Protein AF-A0A2S7BFA4-F1 (afdb_monomer_lite)

Foldseek 3Di:
DPDQDPQVVQQLVVQPPDPPQDPLQSLQLVQLLVVDVVLVVLVSVCSVVVLARHEAEDDCPDPPAQQLWAADRVNSYTYHYPVQGDPDHNHGDLSSNLSSQVVSQLSVQQQAWAQDLVGDTHHRDRQLRCLLSCLCSVDNVSVVLSSQQSQDFPCVPPVDRRHGLARHEAADHHPDPDQWAQDRVVSYIHHHPLCSDDCDPVNVSRDHDSVVSNVVSVVRSVCSVCVVVLVVLVVQLVVVQVVLVPDPDPDRDSPVSVVSSVVD

Radius of gyration: 21.44 Å; chains: 1; bounding box: 56×39×69 Å

Secondary structure (DSSP, 8-state):
-----HHHHHHHHHHHTSTT--HHHHHHHHHHHHT-HHHHHHHHHHHHTTS--EEEEE-TT-SS--SS-EEETTTTEEEEEGGGS-SS-SSPPHHHHHHHHHHHHHHHHHT-EEE-TTS-EEEPPHHHHHHHHHHHHT-HHHHHHHHHHTTSB-TT-SSSTT-BS--EEEEPPTT---S-EEETTTTEEEE-HHHHSPPSSS-TT----HHHHHHHHHHHHHHHHHHHHHHHHHHHHHHHHHHHHTSSSS----HHHHHHHHT-

pLDDT: mean 92.11, std 8.33, range [44.06, 98.81]

Organism: NCBI:txid743699

Sequence (264 aa):
MARHSPQLEAALSQFSAQPGISPDQAAQLRDALKADADLLSQVDKQAQAGALRGFAVQASSSSPPNLAGTYDIQSGVITLPASSLQPTGMVASQDLKATLQVQQMSVAFAHSTYPDAAGNRQPVTQDMVNNLQATINGSPALADELKRAATTIDLTDTQKPQRANLEGFDFVGPGVAAGETYDGNRKLMNLPPVGLQSFSAASPSGRFNPQDMTFVLGHEIQHSFNHSSKQQATALFLAQVDKQSKIRGPVHDYTDELRAYIQV

Structure (mmCIF, N/CA/C/O backbone):
data_AF-A0A2S7BFA4-F1
#
_entry.id   AF-A0A2S7BFA4-F1
#
loop_
_atom_site.group_PDB
_atom_site.id
_atom_site.type_symbol
_atom_site.label_atom_id
_atom_site.label_alt_id
_atom_site.label_comp_id
_atom_site.label_asym_id
_atom_site.label_entity_id
_atom_site.label_seq_id
_atom_site.pdbx_PDB_ins_code
_atom_site.Cartn_x
_atom_site.Cartn_y
_atom_site.Cartn_z
_atom_site.occupancy
_atom_site.B_iso_or_equiv
_atom_site.auth_seq_id
_atom_site.auth_comp_id
_atom_site.auth_asym_id
_atom_site.auth_atom_id
_atom_site.pdbx_PDB_model_num
ATOM 1 N N . MET A 1 1 ? -28.356 -2.880 -3.029 1.00 44.06 1 MET A N 1
ATOM 2 C CA . MET A 1 1 ? -27.211 -2.516 -2.167 1.00 44.06 1 MET A CA 1
ATOM 3 C C . MET A 1 1 ? -26.271 -3.704 -2.162 1.00 44.06 1 MET A C 1
ATOM 5 O O . MET A 1 1 ? -26.733 -4.780 -1.797 1.00 44.06 1 MET A O 1
ATOM 9 N N . ALA A 1 2 ? -25.036 -3.558 -2.647 1.00 46.53 2 ALA A N 1
ATOM 10 C CA . ALA A 1 2 ? -24.050 -4.634 -2.558 1.00 46.53 2 ALA A CA 1
ATOM 11 C C . ALA A 1 2 ? -23.861 -4.963 -1.071 1.00 46.53 2 ALA A C 1
ATOM 13 O O . ALA A 1 2 ? -23.491 -4.089 -0.290 1.00 46.53 2 ALA A O 1
ATOM 14 N N . ARG A 1 3 ? -24.267 -6.168 -0.664 1.00 66.81 3 ARG A N 1
ATOM 15 C CA . ARG A 1 3 ? -24.130 -6.629 0.716 1.00 66.81 3 ARG A CA 1
ATOM 16 C C . ARG A 1 3 ? -22.712 -7.154 0.862 1.00 66.81 3 ARG A C 1
ATOM 18 O O . ARG A 1 3 ? -22.409 -8.211 0.318 1.00 66.81 3 ARG A O 1
ATOM 25 N N . HIS A 1 4 ? -21.870 -6.406 1.562 1.00 86.38 4 HIS A N 1
ATOM 26 C CA . HIS A 1 4 ? -20.657 -6.964 2.142 1.00 86.38 4 HIS A CA 1
ATOM 27 C C . HIS A 1 4 ? -21.015 -8.038 3.175 1.00 86.38 4 HIS A C 1
ATOM 29 O O . HIS A 1 4 ? -22.164 -8.158 3.618 1.00 86.38 4 HIS A O 1
ATOM 35 N N . SER A 1 5 ? -20.033 -8.862 3.509 1.00 95.31 5 SER A N 1
ATOM 36 C CA . SER A 1 5 ? -20.187 -9.993 4.409 1.00 95.31 5 SER A CA 1
ATOM 37 C C . SER A 1 5 ? -20.617 -9.571 5.822 1.00 95.31 5 SER A C 1
ATOM 39 O O . SER A 1 5 ? -20.345 -8.446 6.262 1.00 95.31 5 SER A O 1
ATOM 41 N N . PRO A 1 6 ? -21.247 -10.482 6.591 1.00 97.12 6 PRO A N 1
ATOM 42 C CA . PRO A 1 6 ? -21.513 -10.258 8.011 1.00 97.12 6 PRO A CA 1
ATOM 43 C C . PRO A 1 6 ? -20.249 -9.931 8.816 1.00 97.12 6 PRO A C 1
ATOM 45 O O . PRO A 1 6 ? -20.324 -9.175 9.779 1.00 97.12 6 PRO A O 1
ATOM 48 N N . GLN A 1 7 ? -19.093 -10.474 8.419 1.00 98.12 7 GLN A N 1
ATOM 49 C CA . GLN A 1 7 ? -17.801 -10.222 9.053 1.00 98.12 7 GLN A CA 1
ATOM 50 C C . GLN A 1 7 ? -17.384 -8.756 8.890 1.00 98.12 7 GLN A C 1
ATOM 52 O O . GLN A 1 7 ? -17.049 -8.105 9.880 1.00 98.12 7 GLN A O 1
ATOM 57 N N . LEU A 1 8 ? -17.474 -8.208 7.672 1.00 98.31 8 LEU A N 1
ATOM 58 C CA . LEU A 1 8 ? -17.170 -6.795 7.442 1.00 98.31 8 LEU A CA 1
ATOM 59 C C . LEU A 1 8 ? -18.208 -5.875 8.107 1.00 98.31 8 LEU A C 1
ATOM 61 O O . LEU A 1 8 ? -17.837 -4.853 8.680 1.00 98.31 8 LEU A O 1
ATOM 65 N N . GLU A 1 9 ? -19.498 -6.237 8.119 1.00 97.75 9 GLU A N 1
ATOM 66 C CA . GLU A 1 9 ? -20.503 -5.436 8.838 1.00 97.75 9 GLU A CA 1
ATOM 67 C C . GLU A 1 9 ? -20.257 -5.444 10.350 1.00 97.75 9 GLU A C 1
ATOM 69 O O . GLU A 1 9 ? -20.416 -4.407 10.992 1.00 97.75 9 GLU A O 1
ATOM 74 N N . ALA A 1 10 ? -19.823 -6.570 10.923 1.00 97.94 10 ALA A N 1
ATOM 75 C CA . ALA A 1 10 ? -19.461 -6.645 12.334 1.00 97.94 10 ALA A CA 1
ATOM 76 C C . ALA A 1 10 ? -18.281 -5.716 12.655 1.00 97.94 10 ALA A C 1
ATOM 78 O O . ALA A 1 10 ? -18.369 -4.945 13.610 1.00 97.94 10 ALA A O 1
ATOM 79 N N . ALA A 1 11 ? -17.231 -5.713 11.827 1.00 98.50 11 ALA A N 1
ATOM 80 C CA . ALA A 1 11 ? -16.086 -4.811 11.971 1.00 98.50 11 ALA A CA 1
ATOM 81 C C . ALA A 1 11 ? -16.496 -3.324 11.899 1.00 98.50 11 ALA A C 1
ATOM 83 O O . ALA A 1 11 ? -16.096 -2.516 12.740 1.00 98.50 11 ALA A O 1
ATOM 84 N N . LEU A 1 12 ? -17.346 -2.958 10.932 1.00 98.38 12 LEU A N 1
ATOM 85 C CA . LEU A 1 12 ? -17.868 -1.593 10.770 1.00 98.38 12 LEU A CA 1
ATOM 86 C C . LEU A 1 12 ? -18.811 -1.185 11.911 1.00 98.38 12 LEU A C 1
ATOM 88 O O . LEU A 1 12 ? -18.810 -0.033 12.355 1.00 98.38 12 LEU A O 1
ATOM 92 N N . SER A 1 13 ? -19.624 -2.118 12.400 1.00 97.69 13 SER A N 1
ATOM 93 C CA . SER A 1 13 ? -20.518 -1.898 13.539 1.00 97.69 13 SER A CA 1
ATOM 94 C C . SER A 1 13 ? -19.733 -1.691 14.830 1.00 97.69 13 SER A C 1
ATOM 96 O O . SER A 1 13 ? -20.037 -0.767 15.580 1.00 97.69 13 SER A O 1
ATOM 98 N N . GLN A 1 14 ? -18.680 -2.482 15.052 1.00 97.56 14 GLN A N 1
ATOM 99 C CA . GLN A 1 14 ? -17.770 -2.307 16.183 1.00 97.56 14 GLN A CA 1
ATOM 100 C C . GLN A 1 14 ? -17.078 -0.946 16.140 1.00 97.56 14 GLN A C 1
ATOM 102 O O . GLN A 1 14 ? -17.082 -0.249 17.149 1.00 97.56 14 GLN A O 1
ATOM 107 N N . PHE A 1 15 ? -16.566 -0.528 14.976 1.00 98.12 15 PHE A N 1
ATOM 108 C CA . PHE A 1 15 ? -15.996 0.811 14.791 1.00 98.12 15 PHE A CA 1
ATOM 109 C C . PHE A 1 15 ? -16.989 1.918 15.165 1.00 98.12 15 PHE A C 1
ATOM 111 O O . PHE A 1 15 ? -16.657 2.842 15.896 1.00 98.12 15 PHE A O 1
ATOM 118 N N . SER A 1 16 ? -18.243 1.785 14.723 1.00 97.50 16 SER A N 1
ATOM 119 C CA . SER A 1 16 ? -19.303 2.768 15.001 1.00 97.50 16 SER A CA 1
ATOM 120 C C . SER A 1 16 ? -19.671 2.860 16.487 1.00 97.50 16 SER A C 1
ATOM 122 O O . SER A 1 16 ? -20.225 3.866 16.917 1.00 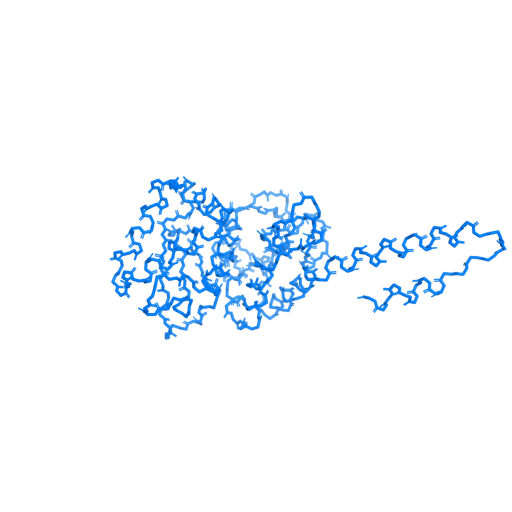97.50 16 SER A O 1
ATOM 124 N N . ALA A 1 17 ? -19.407 1.802 17.256 1.00 97.06 17 ALA A N 1
ATOM 125 C CA . ALA A 1 17 ? -19.689 1.727 18.686 1.00 97.06 17 ALA A CA 1
ATOM 126 C C . ALA A 1 17 ? -18.488 2.128 19.564 1.00 97.06 17 ALA A C 1
ATOM 128 O O . ALA A 1 17 ? -18.612 2.141 20.790 1.00 97.06 17 ALA A O 1
ATOM 129 N N . GLN A 1 18 ? -17.325 2.431 18.974 1.00 95.88 18 GLN A N 1
ATOM 130 C CA . GLN A 1 18 ? -16.137 2.816 19.734 1.00 95.88 18 GLN A CA 1
ATOM 131 C C . GLN A 1 18 ? -16.320 4.186 20.409 1.00 95.88 18 GLN A C 1
ATOM 133 O O . GLN A 1 18 ? -16.818 5.127 19.783 1.00 95.88 18 GLN A O 1
ATOM 138 N N . PRO A 1 19 ? -15.875 4.346 21.670 1.00 93.31 19 PRO A N 1
ATOM 139 C CA . PRO A 1 19 ? -15.865 5.646 22.327 1.00 93.31 19 PRO A CA 1
ATOM 140 C C . PRO A 1 19 ? -15.071 6.678 21.517 1.00 93.31 19 PRO A C 1
ATOM 142 O O . PRO A 1 19 ? -13.936 6.425 21.123 1.00 93.31 19 PRO A O 1
ATOM 145 N N . GLY A 1 20 ? -15.661 7.854 21.301 1.00 91.19 20 GLY A N 1
ATOM 146 C CA . GLY A 1 20 ? -15.024 8.951 20.568 1.00 91.19 20 GLY A CA 1
ATOM 147 C C . GLY A 1 20 ? -15.219 8.924 19.050 1.00 91.19 20 GLY A C 1
ATOM 148 O O . GLY A 1 20 ? -14.837 9.895 18.403 1.00 91.19 20 GLY A O 1
ATOM 149 N N . ILE A 1 21 ? -15.849 7.885 18.488 1.00 96.19 21 ILE A N 1
ATOM 150 C CA . ILE A 1 21 ? -16.226 7.846 17.069 1.00 96.19 21 ILE A CA 1
ATOM 151 C C . ILE A 1 21 ? -17.624 8.437 16.885 1.00 96.19 21 ILE A C 1
ATOM 153 O O . ILE A 1 21 ? -18.590 7.995 17.509 1.00 96.19 21 ILE A O 1
ATOM 157 N N . SER A 1 22 ? -17.743 9.452 16.027 1.00 96.12 22 SER A N 1
ATOM 158 C CA . SER A 1 22 ? -19.038 10.051 15.696 1.00 96.12 22 SER A CA 1
ATOM 159 C C . SER A 1 22 ? -19.795 9.226 14.639 1.00 96.12 22 SER A C 1
ATOM 161 O O . SER A 1 22 ? -19.173 8.526 13.830 1.00 96.12 22 SER A O 1
ATOM 163 N N . PRO A 1 23 ? -21.138 9.329 14.571 1.00 97.00 23 PRO A N 1
ATOM 164 C CA . PRO A 1 23 ? -21.916 8.721 13.488 1.00 97.00 23 PRO A CA 1
ATOM 165 C C . PRO A 1 23 ? -21.450 9.160 12.093 1.00 97.00 23 PRO A C 1
ATOM 167 O O . PRO A 1 23 ? -21.428 8.350 11.168 1.00 97.00 23 PRO A O 1
ATOM 170 N N . ASP A 1 24 ? -21.021 10.417 11.961 1.00 97.56 24 ASP A N 1
ATOM 171 C CA . ASP A 1 24 ? -20.481 10.982 10.722 1.00 97.56 24 ASP A CA 1
ATOM 172 C C . ASP A 1 24 ? -19.170 10.293 10.317 1.00 97.56 24 ASP A C 1
ATOM 174 O O . ASP A 1 24 ? -19.027 9.869 9.173 1.00 97.56 24 ASP A O 1
ATOM 178 N N . GLN A 1 25 ? -18.241 10.075 11.254 1.00 97.62 25 GLN A N 1
ATOM 179 C CA . GLN A 1 25 ? -16.990 9.350 10.990 1.00 97.62 25 GLN A CA 1
ATOM 180 C C . GLN A 1 25 ? -17.243 7.884 10.608 1.00 97.62 25 GLN A C 1
ATOM 182 O O . GLN A 1 25 ? -16.626 7.353 9.682 1.00 97.62 25 GLN A O 1
ATOM 187 N N . ALA A 1 26 ? -18.193 7.228 11.277 1.00 98.00 26 ALA A N 1
ATOM 188 C CA . ALA A 1 26 ? -18.624 5.879 10.921 1.00 98.00 26 ALA A CA 1
ATOM 189 C C . ALA A 1 26 ? -19.278 5.812 9.529 1.00 98.00 26 ALA A C 1
ATOM 191 O O . ALA A 1 26 ? -19.142 4.803 8.825 1.00 98.00 26 ALA A O 1
ATOM 192 N N . ALA A 1 27 ? -19.981 6.870 9.119 1.00 98.12 27 ALA A N 1
ATOM 193 C CA . ALA A 1 27 ? -20.534 7.000 7.778 1.00 98.12 27 ALA A CA 1
ATOM 194 C C . ALA A 1 27 ? -19.434 7.237 6.733 1.00 98.12 27 ALA A C 1
ATOM 196 O O . ALA A 1 27 ? -19.467 6.575 5.699 1.00 98.12 27 ALA A O 1
ATOM 197 N N . GLN A 1 28 ? -18.426 8.066 7.027 1.00 98.56 28 GLN A N 1
ATOM 198 C CA . GLN A 1 28 ? -17.278 8.300 6.141 1.00 98.56 28 GLN A CA 1
ATOM 199 C C . GLN A 1 28 ? -16.510 7.014 5.834 1.00 98.56 28 GLN A C 1
ATOM 201 O O . GLN A 1 28 ? -16.188 6.767 4.677 1.00 98.56 28 GLN A O 1
ATOM 206 N N . LEU A 1 29 ? -16.254 6.153 6.826 1.00 98.50 29 LEU A N 1
ATOM 207 C CA . LEU A 1 29 ? -15.598 4.862 6.580 1.00 98.50 29 LEU A CA 1
ATOM 208 C C . LEU A 1 29 ? -16.424 3.980 5.628 1.00 98.50 29 LEU A C 1
ATOM 210 O O . LEU A 1 29 ? -15.892 3.395 4.684 1.00 98.50 29 LEU A O 1
ATOM 214 N N . ARG A 1 30 ? -17.744 3.915 5.841 1.00 97.94 30 ARG A N 1
ATOM 215 C CA . ARG A 1 30 ? -18.651 3.164 4.961 1.00 97.94 30 ARG A CA 1
ATOM 216 C C . ARG A 1 30 ? -18.725 3.764 3.558 1.00 97.94 30 ARG A C 1
ATOM 218 O O . ARG A 1 30 ? -18.807 3.009 2.593 1.00 97.94 30 ARG A O 1
ATOM 225 N N . ASP A 1 31 ? -18.734 5.087 3.446 1.00 97.94 31 ASP A N 1
ATOM 226 C CA . ASP A 1 31 ? -18.734 5.808 2.172 1.00 97.94 31 ASP A CA 1
ATOM 227 C C . ASP A 1 31 ? -17.432 5.564 1.400 1.00 97.94 31 ASP A C 1
ATOM 229 O O . ASP A 1 31 ? -17.472 5.231 0.219 1.00 97.94 31 ASP A O 1
ATOM 233 N N . ALA A 1 32 ? -16.285 5.612 2.085 1.00 97.88 32 ALA A N 1
ATOM 234 C CA . ALA A 1 32 ? -14.973 5.380 1.492 1.00 97.88 32 ALA A CA 1
ATOM 235 C C . ALA A 1 32 ? -14.862 3.981 0.880 1.00 97.88 32 ALA A C 1
ATOM 237 O O . ALA A 1 32 ? -14.438 3.850 -0.264 1.00 97.88 32 ALA A O 1
ATOM 238 N N . LEU A 1 33 ? -15.306 2.953 1.611 1.00 97.44 33 LEU A N 1
ATOM 239 C CA . LEU A 1 33 ? -15.330 1.580 1.108 1.00 97.44 33 LEU A CA 1
ATOM 240 C C . LEU A 1 33 ? -16.289 1.433 -0.079 1.00 97.44 33 LEU A C 1
ATOM 242 O O . LEU A 1 33 ? -15.953 0.787 -1.058 1.00 97.44 33 LEU A O 1
ATOM 246 N N . LYS A 1 34 ? -17.475 2.050 -0.038 1.00 95.75 34 LYS A N 1
ATOM 247 C CA . LYS A 1 34 ? -18.452 1.963 -1.141 1.00 95.75 34 LYS A CA 1
ATOM 248 C C . LYS A 1 34 ? -18.033 2.721 -2.398 1.00 95.75 34 LYS A C 1
ATOM 250 O O . LYS A 1 34 ? -18.567 2.428 -3.466 1.00 95.75 34 LYS A O 1
ATOM 255 N N . ALA A 1 35 ? -17.144 3.703 -2.271 1.00 94.12 35 ALA A N 1
ATOM 256 C CA . ALA A 1 35 ? -16.688 4.521 -3.387 1.00 94.12 35 ALA A CA 1
ATOM 257 C C . ALA A 1 35 ? -15.824 3.740 -4.393 1.00 94.12 35 ALA A C 1
ATOM 259 O O . ALA A 1 35 ? -15.728 4.162 -5.542 1.00 94.12 35 ALA A O 1
ATOM 260 N N . ASP A 1 36 ? -15.231 2.618 -3.976 1.00 91.88 36 ASP A N 1
ATOM 261 C CA . ASP A 1 36 ? -14.393 1.752 -4.804 1.00 91.88 36 ASP A CA 1
ATOM 262 C C . ASP A 1 36 ? -14.832 0.289 -4.618 1.00 91.88 36 ASP A C 1
ATOM 264 O O . ASP A 1 36 ? -14.692 -0.307 -3.549 1.00 91.88 36 ASP A O 1
ATOM 268 N N . ALA A 1 37 ? -15.418 -0.288 -5.670 1.00 92.00 37 ALA A N 1
ATOM 269 C CA . ALA A 1 37 ? -15.970 -1.638 -5.626 1.00 92.00 37 ALA A CA 1
ATOM 270 C C . ALA A 1 37 ? -14.890 -2.722 -5.474 1.00 92.00 37 ALA A C 1
ATOM 272 O O . ALA A 1 37 ? -15.154 -3.754 -4.847 1.00 92.00 37 ALA A O 1
ATOM 273 N N . ASP A 1 38 ? -13.691 -2.492 -6.015 1.00 92.00 38 ASP A N 1
ATOM 274 C CA . ASP A 1 38 ? -12.580 -3.431 -5.904 1.00 92.00 38 ASP A CA 1
ATOM 275 C C . ASP A 1 38 ? -11.996 -3.381 -4.498 1.00 92.00 38 ASP A C 1
ATOM 277 O O . ASP A 1 38 ? -11.842 -4.433 -3.874 1.00 92.00 38 ASP A O 1
ATOM 281 N N . LEU A 1 39 ? -11.790 -2.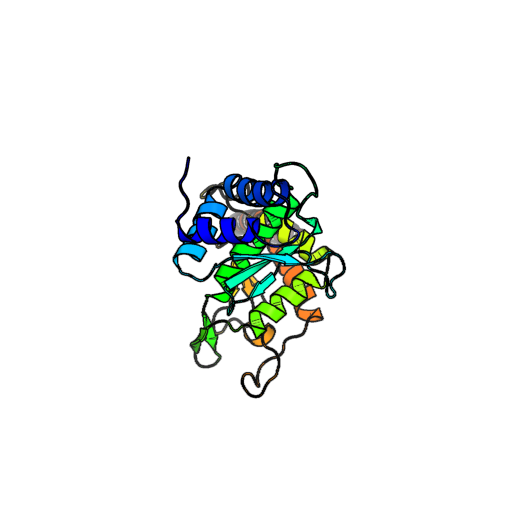179 -3.951 1.00 94.94 39 LEU A N 1
ATOM 282 C CA . LEU A 1 39 ? -11.413 -2.004 -2.549 1.00 94.94 39 LEU A CA 1
ATOM 283 C C . LEU A 1 39 ? -12.420 -2.693 -1.619 1.00 94.94 39 LEU A C 1
ATOM 285 O O . LEU A 1 39 ? -12.025 -3.503 -0.784 1.00 94.94 39 LEU A O 1
ATOM 289 N N . LEU A 1 40 ? -13.726 -2.442 -1.786 1.00 96.75 40 LEU A N 1
ATOM 290 C CA . LEU A 1 40 ? -14.762 -3.093 -0.975 1.00 96.75 40 LEU A CA 1
ATOM 291 C C . LEU A 1 40 ? -14.677 -4.618 -1.061 1.00 96.75 40 LEU A C 1
ATOM 293 O O . LEU A 1 40 ? -14.735 -5.295 -0.039 1.00 96.75 40 LEU A O 1
ATOM 297 N N . SER A 1 41 ? -14.546 -5.159 -2.273 1.00 96.19 41 SER A N 1
ATOM 298 C CA . SER A 1 41 ? -14.453 -6.601 -2.516 1.00 96.19 41 SER A CA 1
ATOM 299 C C . SER A 1 41 ? -13.235 -7.218 -1.833 1.00 96.19 41 SER A C 1
ATOM 301 O O . SER A 1 41 ? -13.318 -8.303 -1.252 1.00 96.19 41 SER A O 1
ATOM 303 N N . GLN A 1 42 ? -12.093 -6.540 -1.883 1.00 96.56 42 GLN A N 1
ATOM 304 C CA . GLN A 1 42 ? -10.864 -7.049 -1.302 1.00 96.56 42 GLN A CA 1
ATOM 305 C C . GLN A 1 42 ? -10.860 -6.945 0.237 1.00 96.56 42 GLN A C 1
ATOM 307 O O . GLN A 1 42 ? -10.521 -7.929 0.900 1.00 96.56 42 GLN A O 1
ATOM 312 N N . VAL A 1 43 ? -11.334 -5.830 0.804 1.00 98.12 43 VAL A N 1
ATOM 313 C CA . VAL A 1 43 ? -11.508 -5.651 2.256 1.00 98.12 43 VAL A CA 1
ATOM 314 C C . VAL A 1 43 ? -12.512 -6.673 2.795 1.00 98.12 43 VAL A C 1
ATOM 316 O O . VAL A 1 43 ? -12.297 -7.279 3.846 1.00 98.12 43 VAL A O 1
ATOM 319 N N . ASP A 1 44 ? -13.591 -6.938 2.054 1.00 98.31 44 ASP A N 1
ATOM 320 C CA . ASP A 1 44 ? -14.582 -7.941 2.436 1.00 98.31 44 ASP A CA 1
ATOM 321 C C . ASP A 1 44 ? -13.996 -9.358 2.443 1.00 98.31 44 ASP A C 1
ATOM 323 O O . ASP A 1 44 ? -14.228 -10.114 3.385 1.00 98.31 44 ASP A O 1
ATOM 327 N N . LYS A 1 45 ? -13.159 -9.714 1.459 1.00 98.12 45 LYS A N 1
ATOM 328 C CA . LYS A 1 45 ? -12.426 -10.995 1.461 1.00 98.12 45 LYS A CA 1
ATOM 329 C C . LYS A 1 45 ? -11.492 -11.117 2.663 1.00 98.12 45 LYS A C 1
ATOM 331 O O . LYS A 1 45 ? -11.430 -12.184 3.271 1.00 98.12 45 LYS A O 1
ATOM 336 N N . GLN A 1 46 ? -10.790 -10.045 3.025 1.00 98.44 46 GLN A N 1
ATOM 337 C CA . GLN A 1 46 ? -9.926 -10.026 4.210 1.00 98.44 46 GLN A CA 1
ATOM 338 C C . GLN A 1 46 ? -10.733 -10.223 5.497 1.00 98.44 46 GLN A C 1
ATOM 340 O O . GLN A 1 46 ? -10.293 -10.947 6.393 1.00 98.44 46 GLN A O 1
ATOM 345 N N . ALA A 1 47 ? -11.931 -9.637 5.576 1.00 98.50 47 ALA A N 1
ATOM 346 C CA . ALA A 1 47 ? -12.830 -9.827 6.707 1.00 98.50 47 ALA A CA 1
ATOM 347 C C . ALA A 1 47 ? -13.378 -11.259 6.784 1.00 98.50 47 ALA A C 1
ATOM 349 O O . ALA A 1 47 ? -13.353 -11.883 7.844 1.00 98.50 47 ALA A O 1
ATOM 350 N N . GLN A 1 48 ? -13.808 -11.823 5.653 1.00 98.06 48 GLN A N 1
ATOM 351 C CA . GLN A 1 48 ? -14.269 -13.212 5.568 1.00 98.06 48 GLN A CA 1
ATOM 352 C C . GLN A 1 48 ? -13.170 -14.216 5.946 1.00 98.06 48 GLN A C 1
ATOM 354 O O . GLN A 1 48 ? -13.455 -15.210 6.612 1.00 98.06 48 GLN A O 1
ATOM 359 N N . ALA A 1 49 ? -11.917 -13.942 5.570 1.00 97.88 49 ALA A N 1
ATOM 360 C CA . ALA A 1 49 ? -10.757 -14.747 5.950 1.00 97.88 49 ALA A CA 1
ATOM 361 C C . ALA A 1 49 ? -10.367 -14.600 7.435 1.00 97.88 49 ALA A C 1
ATOM 363 O O . ALA A 1 49 ? -9.491 -15.316 7.915 1.00 97.88 49 ALA A O 1
ATOM 364 N N . GLY A 1 50 ? -10.984 -13.669 8.173 1.00 97.88 50 GLY A N 1
ATOM 365 C CA . GLY A 1 50 ? -10.657 -13.375 9.569 1.00 97.88 50 GLY A CA 1
ATOM 366 C C . GLY A 1 50 ? -9.332 -12.630 9.762 1.00 97.88 50 GLY A C 1
ATOM 367 O O . GLY A 1 50 ? -8.900 -12.471 10.910 1.00 97.88 50 GLY A O 1
ATOM 368 N N . ALA A 1 51 ? -8.707 -12.183 8.667 1.00 98.38 51 ALA A N 1
ATOM 369 C CA . ALA A 1 51 ? -7.522 -11.332 8.666 1.00 98.38 51 ALA A CA 1
ATOM 370 C C . ALA A 1 51 ? -7.887 -9.911 9.117 1.00 98.38 51 ALA A C 1
ATOM 372 O O . ALA A 1 51 ? -7.236 -9.348 9.992 1.00 98.38 51 ALA A O 1
ATOM 373 N N . LEU A 1 52 ? -8.976 -9.356 8.586 1.00 98.62 52 LEU A N 1
ATOM 374 C CA . LEU A 1 52 ? -9.535 -8.092 9.055 1.00 98.62 52 LEU A CA 1
ATOM 375 C C . LEU A 1 52 ? -10.683 -8.357 10.032 1.00 98.62 52 LEU A C 1
ATOM 377 O O . LEU A 1 52 ? -11.653 -9.034 9.710 1.00 98.62 52 LEU A O 1
ATOM 381 N N . ARG A 1 53 ? -10.584 -7.810 11.238 1.00 98.62 53 ARG A N 1
ATOM 382 C CA . ARG A 1 53 ? -11.562 -8.005 12.316 1.00 98.62 53 ARG A CA 1
ATOM 383 C C . ARG A 1 53 ? -12.177 -6.703 12.801 1.00 98.62 53 ARG A C 1
ATOM 385 O O . ARG A 1 53 ? -13.260 -6.733 13.374 1.00 98.62 53 ARG A O 1
ATOM 392 N N . GLY A 1 54 ? -11.520 -5.571 12.563 1.00 98.38 54 GLY A N 1
ATOM 393 C CA . GLY A 1 54 ? -11.998 -4.284 13.039 1.00 98.38 54 GLY A CA 1
ATOM 394 C C . GLY A 1 54 ? -11.232 -3.102 12.469 1.00 98.38 54 GLY A C 1
ATOM 395 O O . GLY A 1 54 ? -10.197 -3.248 11.818 1.00 98.38 54 GLY A O 1
ATOM 396 N N . PHE A 1 55 ? -11.753 -1.923 12.779 1.00 98.69 55 PHE A N 1
ATOM 397 C CA . PHE A 1 55 ? -11.101 -0.646 12.533 1.00 98.69 55 PHE A CA 1
ATOM 398 C C . PHE A 1 55 ? -10.950 0.098 13.859 1.00 98.69 55 PHE A C 1
ATOM 400 O O . PHE A 1 55 ? -11.755 -0.090 14.771 1.00 98.69 55 PHE A O 1
ATOM 407 N N . ALA A 1 56 ? -9.943 0.951 13.959 1.00 97.88 56 ALA A N 1
ATOM 408 C CA . ALA A 1 56 ? -9.735 1.887 15.055 1.00 97.88 56 ALA A CA 1
ATOM 409 C C . ALA A 1 56 ? -9.245 3.228 14.498 1.00 97.88 56 ALA A C 1
ATOM 411 O O . ALA A 1 56 ? -8.893 3.327 13.322 1.00 97.88 56 ALA A O 1
ATOM 412 N N . VAL A 1 57 ? -9.201 4.261 15.337 1.00 96.81 57 VAL A N 1
ATOM 413 C CA . VAL A 1 57 ? -8.597 5.557 14.995 1.00 96.81 57 VAL A CA 1
ATOM 414 C C . VAL A 1 57 ? -7.468 5.845 15.970 1.00 96.81 57 VAL A C 1
ATOM 416 O O . VAL A 1 57 ? -7.656 5.761 17.183 1.00 96.81 57 VAL A O 1
ATOM 419 N N . GLN A 1 58 ? -6.297 6.207 15.450 1.00 93.62 58 GLN A N 1
ATOM 420 C CA . GLN A 1 58 ? -5.215 6.715 16.284 1.00 93.62 58 GLN A CA 1
ATOM 421 C C . GLN A 1 58 ? -5.467 8.188 16.602 1.00 93.62 58 GLN A C 1
ATOM 423 O O . GLN A 1 58 ? -5.709 8.985 15.697 1.00 93.62 58 GLN A O 1
ATOM 428 N N . ALA A 1 59 ? -5.368 8.562 17.879 1.00 83.75 59 ALA A N 1
ATOM 429 C CA . ALA A 1 59 ? -5.506 9.952 18.298 1.00 83.75 59 ALA A CA 1
ATOM 430 C C . ALA A 1 59 ? -4.464 10.853 17.610 1.00 83.75 59 ALA A C 1
ATOM 432 O O . ALA A 1 59 ? -3.295 10.488 17.485 1.00 83.75 59 ALA A O 1
ATOM 433 N N . SER A 1 60 ? -4.859 12.068 17.216 1.00 76.88 60 SER A N 1
ATOM 434 C CA . SER A 1 60 ? -3.979 13.004 16.492 1.00 76.88 60 SER A CA 1
ATOM 435 C C . SER A 1 60 ? -2.733 13.435 17.278 1.00 76.88 60 SER A C 1
ATOM 437 O O . SER A 1 60 ? -1.785 13.935 16.685 1.00 76.88 60 SER A O 1
ATOM 439 N N . SER A 1 61 ? -2.731 13.272 18.605 1.00 78.12 61 SER A N 1
ATOM 440 C CA . SER A 1 61 ? -1.601 13.584 19.490 1.00 78.12 61 SER A CA 1
ATOM 441 C C . SER A 1 61 ? -0.641 12.409 19.713 1.00 78.12 61 SER A C 1
ATOM 443 O O . SER A 1 61 ? 0.357 12.565 20.418 1.00 78.12 61 SER A O 1
ATOM 445 N N . SER A 1 62 ? -0.935 11.230 19.161 1.00 81.75 62 SER A N 1
ATOM 446 C CA . SER A 1 62 ? -0.091 10.047 19.317 1.00 81.75 62 SER A CA 1
ATOM 447 C C . SER A 1 62 ? 1.250 10.211 18.596 1.00 81.75 62 SER A C 1
ATOM 449 O O . SER A 1 62 ? 1.314 10.723 17.480 1.00 81.75 62 SER A O 1
ATOM 451 N N . SER A 1 63 ? 2.314 9.725 19.238 1.00 81.19 63 SER A N 1
ATOM 452 C CA . SER A 1 63 ? 3.659 9.627 18.672 1.00 81.19 63 SER A CA 1
ATOM 453 C C . SER A 1 63 ? 4.094 8.156 18.657 1.00 81.19 63 SER A C 1
ATOM 455 O O . SER A 1 63 ? 3.946 7.496 19.691 1.00 81.19 63 SER A O 1
ATOM 457 N N . PRO A 1 64 ? 4.623 7.630 17.535 1.00 83.25 64 PRO A N 1
ATOM 458 C CA . PRO A 1 64 ? 4.843 8.312 16.252 1.00 83.25 64 PRO A CA 1
ATOM 459 C C . PRO A 1 64 ? 3.530 8.640 15.509 1.00 83.25 64 PRO A C 1
ATOM 461 O O . PRO A 1 64 ? 2.489 8.047 15.815 1.00 83.25 64 PRO A O 1
ATOM 464 N N . PRO A 1 65 ? 3.551 9.590 14.551 1.00 87.56 65 PRO A N 1
ATOM 465 C CA . PRO A 1 65 ? 2.362 9.935 13.781 1.00 87.56 65 PRO A CA 1
ATOM 466 C C . PRO A 1 65 ? 1.877 8.733 12.966 1.00 87.56 65 PRO A C 1
ATOM 468 O O . PRO A 1 65 ? 2.670 7.935 12.477 1.00 87.56 65 PRO A O 1
ATOM 471 N N . ASN A 1 66 ? 0.562 8.626 12.801 1.00 94.25 66 ASN A N 1
ATOM 472 C CA . ASN A 1 66 ? -0.060 7.700 11.864 1.00 94.25 66 ASN A CA 1
ATOM 473 C C . ASN A 1 66 ? -0.510 8.515 10.656 1.00 94.25 66 ASN A C 1
ATOM 475 O O . ASN A 1 66 ? -1.415 9.337 10.773 1.00 94.25 66 ASN A O 1
ATOM 479 N N . LEU A 1 67 ? 0.177 8.333 9.533 1.00 96.19 67 LEU A N 1
ATOM 480 C CA . LEU A 1 67 ? -0.017 9.092 8.304 1.00 96.19 67 LEU A CA 1
ATOM 481 C C . LEU A 1 67 ? -0.749 8.262 7.254 1.00 96.19 67 LEU A C 1
ATOM 483 O O . LEU A 1 67 ? -1.630 8.794 6.596 1.00 96.19 67 LEU A O 1
ATOM 487 N N . ALA A 1 68 ? -0.433 6.975 7.109 1.00 97.06 68 ALA A N 1
ATOM 488 C CA . ALA A 1 68 ? -0.980 6.088 6.079 1.00 97.06 68 ALA A CA 1
ATOM 489 C C . ALA A 1 68 ? -1.805 4.914 6.632 1.00 97.06 68 ALA A C 1
ATOM 491 O O . ALA A 1 68 ? -2.219 4.041 5.870 1.00 97.06 68 ALA A O 1
ATOM 492 N N . GLY A 1 69 ? -2.061 4.891 7.939 1.00 97.81 69 GLY A N 1
ATOM 493 C CA . GLY A 1 69 ? -2.685 3.785 8.654 1.00 97.81 69 GLY A CA 1
ATOM 494 C C . GLY A 1 69 ? -1.663 2.787 9.202 1.00 97.81 69 GLY A C 1
ATOM 495 O O . GLY A 1 69 ? -0.487 2.776 8.820 1.00 97.81 69 GLY A O 1
ATOM 496 N N . THR A 1 70 ? -2.136 1.914 10.086 1.00 98.31 70 THR A N 1
ATOM 497 C CA . THR A 1 70 ? -1.402 0.731 10.543 1.00 98.31 70 THR A CA 1
ATOM 498 C C . THR A 1 70 ? -2.328 -0.474 10.639 1.00 98.31 70 THR A C 1
ATOM 500 O O . THR A 1 70 ? -3.539 -0.338 10.791 1.00 98.31 70 THR A O 1
ATOM 503 N N . TYR A 1 71 ? -1.743 -1.659 10.597 1.00 98.75 71 TYR A N 1
ATOM 504 C CA . TYR A 1 71 ? -2.387 -2.945 10.726 1.00 98.75 71 TYR A CA 1
ATOM 505 C C . TYR A 1 71 ? -1.599 -3.819 11.703 1.00 98.75 71 TYR A C 1
ATOM 507 O O . TYR A 1 71 ? -0.362 -3.857 11.690 1.00 98.75 71 TYR A O 1
ATOM 515 N N . ASP A 1 72 ? -2.340 -4.527 12.547 1.00 98.56 72 ASP A N 1
ATOM 516 C CA . ASP A 1 72 ? -1.820 -5.481 13.517 1.00 98.56 72 ASP A CA 1
ATOM 517 C C . ASP A 1 72 ? -2.386 -6.877 13.216 1.00 98.56 72 ASP A C 1
ATOM 519 O O . ASP A 1 72 ? -3.600 -7.083 13.223 1.00 98.56 72 ASP A O 1
ATOM 523 N N . ILE A 1 73 ? -1.501 -7.841 12.944 1.00 98.50 73 ILE A N 1
ATOM 524 C CA . ILE A 1 73 ? -1.845 -9.219 12.558 1.00 98.50 73 ILE A CA 1
ATOM 525 C C . ILE A 1 73 ? -2.609 -9.915 13.684 1.00 98.50 73 ILE A C 1
ATOM 527 O O . ILE A 1 73 ? -3.549 -10.669 13.431 1.00 98.50 73 ILE A O 1
ATOM 531 N N . GLN A 1 74 ? -2.198 -9.686 14.934 1.00 97.56 74 GLN A N 1
ATOM 532 C CA . GLN A 1 74 ? -2.718 -10.420 16.085 1.00 97.56 74 GLN A CA 1
ATOM 533 C C . GLN A 1 74 ? -4.176 -10.051 16.382 1.00 97.56 74 GLN A C 1
ATOM 535 O O . GLN A 1 74 ? -5.030 -10.927 16.558 1.00 97.56 74 GLN A O 1
ATOM 540 N N . SER A 1 75 ? -4.463 -8.754 16.438 1.00 98.25 75 SER A N 1
ATOM 541 C CA . SER A 1 75 ? -5.806 -8.217 16.649 1.00 98.25 75 SER A CA 1
ATOM 542 C C . SER A 1 75 ? -6.641 -8.212 15.369 1.00 98.25 75 SER A C 1
ATOM 544 O O . SER A 1 75 ? -7.867 -8.280 15.450 1.00 98.25 75 SER A O 1
ATOM 546 N N . GLY A 1 76 ? -6.003 -8.176 14.196 1.00 98.56 76 GLY A N 1
ATOM 547 C CA . GLY A 1 76 ? -6.665 -8.027 12.904 1.00 98.56 76 GLY A CA 1
ATOM 548 C C . GLY A 1 76 ? -7.275 -6.639 12.708 1.00 98.56 76 GLY A C 1
ATOM 549 O O . GLY A 1 76 ? -8.281 -6.515 12.011 1.00 98.56 76 GLY A O 1
ATOM 550 N N . VAL A 1 77 ? -6.737 -5.601 13.353 1.00 98.75 77 VAL A N 1
ATOM 551 C CA . VAL A 1 77 ? -7.316 -4.250 13.334 1.00 98.75 77 VAL A CA 1
ATOM 552 C C . VAL A 1 77 ? -6.511 -3.315 12.442 1.00 98.75 77 VAL A C 1
ATOM 554 O O . VAL A 1 77 ? -5.294 -3.208 12.586 1.00 98.75 77 VAL A O 1
ATOM 557 N N . ILE A 1 78 ? -7.210 -2.596 11.558 1.00 98.81 78 ILE A N 1
ATOM 558 C CA . ILE A 1 78 ? -6.667 -1.424 10.862 1.00 98.81 78 ILE A CA 1
ATOM 559 C C . ILE A 1 78 ? -6.873 -0.190 11.746 1.00 98.81 78 ILE A C 1
ATOM 561 O O . ILE A 1 78 ? -8.005 0.160 12.073 1.00 98.81 78 ILE A O 1
ATOM 565 N N . THR A 1 79 ? -5.800 0.513 12.089 1.00 98.44 79 THR A N 1
ATOM 566 C CA . THR A 1 79 ? -5.859 1.801 12.785 1.00 98.44 79 THR A CA 1
ATOM 567 C C . THR A 1 79 ? -5.676 2.941 11.789 1.00 98.44 79 THR A C 1
ATOM 569 O O . THR A 1 79 ? -4.604 3.123 11.212 1.00 98.44 79 THR A O 1
ATOM 572 N N . LEU A 1 80 ? -6.730 3.727 11.594 1.00 98.25 80 LEU A N 1
ATOM 573 C CA . LEU A 1 80 ? -6.778 4.853 10.666 1.00 98.25 80 LEU A CA 1
ATOM 574 C C . LEU A 1 80 ? -6.153 6.120 11.284 1.00 98.25 80 LEU A C 1
ATOM 576 O O . LEU A 1 80 ? -6.287 6.339 12.496 1.00 98.25 80 LEU A O 1
ATOM 580 N N . PRO A 1 81 ? -5.528 6.995 10.474 1.00 96.25 81 PRO A N 1
ATOM 581 C CA . PRO A 1 81 ? -5.174 8.346 10.890 1.00 96.25 81 PRO A CA 1
ATOM 582 C C . PRO A 1 81 ? -6.426 9.137 11.272 1.00 96.25 81 PRO A C 1
ATOM 584 O O . PRO A 1 81 ? -7.381 9.211 10.495 1.00 96.25 81 PRO A O 1
ATOM 587 N N . ALA A 1 82 ? -6.417 9.810 12.424 1.00 93.69 82 ALA A N 1
ATOM 588 C CA . ALA A 1 82 ? -7.494 10.743 12.763 1.00 93.69 82 ALA A CA 1
ATOM 589 C C . ALA A 1 82 ? -7.636 11.874 11.731 1.00 93.69 82 ALA A C 1
ATOM 591 O O . ALA A 1 82 ? -8.747 12.329 11.486 1.00 93.69 82 ALA A O 1
ATOM 592 N N . SER A 1 83 ? -6.541 12.295 11.085 1.00 92.75 83 SER A N 1
ATOM 593 C CA . SER A 1 83 ? -6.556 13.324 10.033 1.00 92.75 83 SER A CA 1
ATOM 594 C C . SER A 1 83 ? -7.337 12.917 8.780 1.00 92.75 83 SER A C 1
ATOM 596 O O . SER A 1 83 ? -7.811 13.792 8.057 1.00 92.75 83 SER A O 1
ATOM 598 N N . SER A 1 84 ? -7.510 11.616 8.529 1.00 95.44 84 SER A N 1
ATOM 599 C CA . SER A 1 84 ? -8.289 11.118 7.391 1.00 95.44 84 SER A CA 1
ATOM 600 C C . SER A 1 84 ? -9.799 11.274 7.597 1.00 95.44 84 SER A C 1
ATOM 602 O O . SER A 1 84 ? -10.553 11.314 6.620 1.00 95.44 84 SER A O 1
ATOM 604 N N . LEU A 1 85 ? -10.247 11.383 8.851 1.00 95.38 85 LEU A N 1
ATOM 605 C CA . LEU A 1 85 ? -11.653 11.452 9.239 1.00 95.38 85 LEU A CA 1
ATOM 606 C C . LEU A 1 85 ? -12.046 12.883 9.606 1.00 95.38 85 LEU A C 1
ATOM 608 O O . LEU A 1 85 ? -11.477 13.499 10.505 1.00 95.38 85 LEU A O 1
ATOM 612 N N . G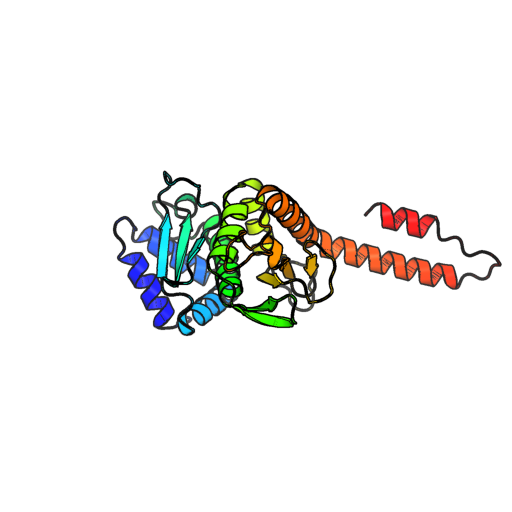LN A 1 86 ? -13.068 13.410 8.938 1.00 94.25 86 GLN A N 1
ATOM 613 C CA . GLN A 1 86 ? -13.596 14.732 9.257 1.00 94.25 86 GLN A CA 1
ATOM 614 C C . GLN A 1 86 ? -14.485 14.664 10.508 1.00 94.25 86 GLN A C 1
ATOM 616 O O . GLN A 1 86 ? -15.220 13.686 10.672 1.00 94.25 86 GLN A O 1
ATOM 621 N N . PRO A 1 87 ? -14.474 15.684 11.387 1.00 90.50 87 PRO A N 1
ATOM 622 C CA . PRO A 1 87 ? -15.333 15.701 12.574 1.00 90.50 87 PRO A CA 1
ATOM 623 C C . PRO A 1 87 ? -16.832 15.655 12.245 1.00 90.50 87 PRO A C 1
ATOM 625 O O . PRO A 1 87 ? -17.619 15.133 13.034 1.00 90.50 87 PRO A O 1
ATOM 628 N N . THR A 1 88 ? -17.212 16.205 11.088 1.00 92.31 88 THR A N 1
ATOM 629 C CA . THR A 1 88 ? -18.589 16.284 10.594 1.00 92.31 88 THR A CA 1
ATOM 630 C C . THR A 1 88 ? -18.667 15.937 9.108 1.00 92.31 88 THR A C 1
ATOM 632 O O . THR A 1 88 ? -17.679 16.026 8.375 1.00 92.31 88 THR A O 1
ATOM 635 N N . GLY A 1 89 ? -19.866 15.569 8.658 1.00 94.19 89 GLY A N 1
ATOM 636 C CA . GLY A 1 89 ? -20.148 15.176 7.281 1.00 94.19 89 GLY A CA 1
ATOM 637 C C . GLY A 1 89 ? -19.953 13.679 7.046 1.00 94.19 89 GLY A C 1
ATOM 638 O O . GLY A 1 89 ? -19.129 13.028 7.677 1.00 94.19 89 GLY A O 1
ATOM 639 N N . MET A 1 90 ? -20.729 13.119 6.120 1.00 95.50 90 MET A N 1
ATOM 640 C CA . MET A 1 90 ? -20.743 11.672 5.850 1.00 95.50 90 MET A CA 1
ATOM 641 C C . MET A 1 90 ? -19.879 11.261 4.650 1.00 95.50 90 MET A C 1
ATOM 643 O O . MET A 1 90 ? -19.687 10.071 4.423 1.00 95.50 90 MET A O 1
ATOM 647 N N . VAL A 1 91 ? -19.396 12.226 3.862 1.00 96.81 91 VAL A N 1
ATOM 648 C CA . VAL A 1 91 ? -18.639 11.962 2.631 1.00 96.81 91 VAL A CA 1
ATOM 649 C C . VAL A 1 91 ? -17.179 11.704 2.970 1.00 96.81 91 VAL A C 1
ATOM 651 O O . VAL A 1 91 ? -16.540 12.511 3.646 1.00 96.81 91 VAL A O 1
ATOM 654 N N . ALA A 1 92 ? -16.642 10.597 2.471 1.00 97.06 92 ALA A N 1
ATOM 655 C CA . ALA A 1 92 ? -15.252 10.233 2.667 1.00 97.06 92 ALA A CA 1
ATOM 656 C C . ALA A 1 92 ? -14.293 11.219 1.990 1.00 97.06 92 ALA A C 1
ATOM 658 O O . ALA A 1 92 ? -14.435 11.546 0.805 1.00 97.06 92 ALA A O 1
ATOM 659 N N . SER A 1 93 ? -13.256 11.622 2.725 1.00 96.75 93 SER A N 1
ATOM 660 C CA . SER A 1 93 ? -12.138 12.383 2.171 1.00 96.75 93 SER A CA 1
ATOM 661 C C . SER A 1 93 ? -11.338 11.536 1.167 1.00 96.75 93 SER A C 1
ATOM 663 O O . SER A 1 93 ? -11.340 10.303 1.223 1.00 96.75 93 SER A O 1
ATOM 665 N N . GLN A 1 94 ? -10.622 12.190 0.246 1.00 96.62 94 GLN A N 1
ATOM 666 C CA . GLN A 1 94 ? -9.688 11.486 -0.647 1.00 96.62 94 GLN A CA 1
ATOM 667 C C . GLN A 1 94 ? -8.563 10.808 0.141 1.00 96.62 94 GLN A C 1
ATOM 669 O O . GLN A 1 94 ? -8.141 9.707 -0.199 1.00 96.62 94 GLN A O 1
ATOM 674 N N . ASP A 1 95 ? -8.139 11.434 1.239 1.00 97.50 95 ASP A N 1
ATOM 675 C CA . ASP A 1 95 ? -7.121 10.887 2.127 1.00 97.50 95 ASP A CA 1
ATOM 676 C C . ASP A 1 95 ? -7.567 9.577 2.794 1.00 97.50 95 ASP A C 1
ATOM 678 O O . ASP A 1 95 ? -6.797 8.618 2.846 1.00 97.50 95 ASP A O 1
ATOM 682 N N . LEU A 1 96 ? -8.825 9.489 3.242 1.00 98.25 96 LEU A N 1
ATOM 683 C CA . LEU A 1 96 ? -9.384 8.255 3.798 1.00 98.25 96 LEU A CA 1
ATOM 684 C C . LEU A 1 96 ? -9.441 7.140 2.753 1.00 98.25 96 LEU A C 1
ATOM 686 O O . LEU A 1 96 ? -9.076 6.007 3.054 1.00 98.25 96 LEU A O 1
ATOM 690 N N . LYS A 1 97 ? -9.854 7.454 1.521 1.00 98.06 97 LYS A N 1
ATOM 691 C CA . LYS A 1 97 ? -9.879 6.480 0.418 1.00 98.06 97 LYS A CA 1
ATOM 692 C C . LYS A 1 97 ? -8.477 5.954 0.111 1.00 98.06 97 LYS A C 1
ATOM 694 O O . LYS A 1 97 ? -8.282 4.744 0.047 1.00 98.06 97 LYS A O 1
ATOM 699 N N . ALA A 1 98 ? -7.494 6.848 0.005 1.00 98.44 98 ALA A N 1
ATOM 700 C CA . ALA A 1 98 ? -6.106 6.472 -0.243 1.00 98.44 98 ALA A CA 1
ATOM 701 C C . ALA A 1 98 ? -5.499 5.667 0.915 1.00 98.44 98 ALA A C 1
ATOM 703 O O . ALA A 1 98 ? -4.810 4.676 0.692 1.00 98.44 98 ALA A O 1
ATOM 704 N N . THR A 1 99 ? -5.806 6.048 2.156 1.00 98.56 99 THR A N 1
ATOM 705 C CA . THR A 1 99 ? -5.406 5.303 3.356 1.00 98.56 99 THR A CA 1
ATOM 706 C C . THR A 1 99 ? -5.973 3.886 3.332 1.00 98.56 99 THR A C 1
ATOM 708 O O . THR A 1 99 ? -5.241 2.937 3.588 1.00 98.56 99 THR A O 1
ATOM 711 N N . LEU A 1 100 ? -7.253 3.711 2.992 1.00 98.56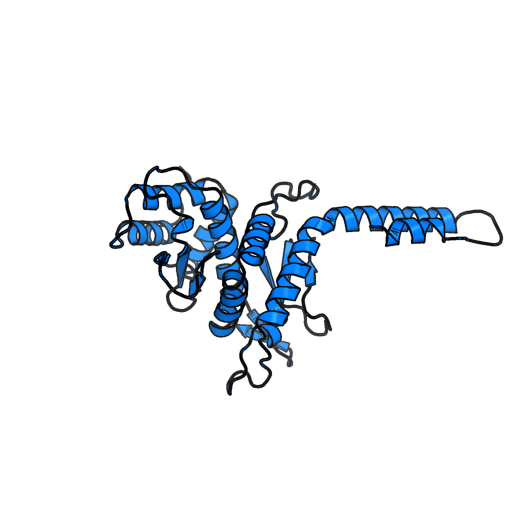 100 LEU A N 1
ATOM 712 C CA . LEU A 1 100 ? -7.852 2.379 2.906 1.00 98.56 100 LEU A CA 1
ATOM 713 C C . LEU A 1 100 ? -7.231 1.531 1.793 1.00 98.56 100 LEU A C 1
ATOM 715 O O . LEU A 1 100 ? -7.021 0.348 2.030 1.00 98.56 100 LEU A O 1
ATOM 719 N N . GLN A 1 101 ? -6.874 2.118 0.646 1.00 98.19 101 GLN A N 1
ATOM 720 C CA . GLN A 1 101 ? -6.104 1.422 -0.394 1.00 98.19 101 GLN A CA 1
ATOM 721 C C . GLN A 1 101 ? -4.738 0.939 0.123 1.00 98.19 101 GLN A C 1
ATOM 723 O O . GLN A 1 101 ? -4.389 -0.231 -0.014 1.00 98.19 101 GLN A O 1
ATOM 728 N N . VAL A 1 102 ? -3.990 1.795 0.825 1.00 98.62 102 VAL A N 1
ATOM 729 C CA . VAL A 1 102 ? -2.712 1.387 1.434 1.00 98.62 102 VAL A CA 1
ATOM 730 C C . VAL A 1 102 ? -2.917 0.283 2.477 1.00 98.62 102 VAL A C 1
ATOM 732 O O . VAL A 1 102 ? -2.169 -0.690 2.508 1.00 98.62 102 VAL A O 1
ATOM 735 N N . GLN A 1 103 ? -3.937 0.384 3.329 1.00 98.62 103 GLN A N 1
ATOM 736 C CA . GLN A 1 103 ? -4.168 -0.613 4.378 1.00 98.62 103 GLN A CA 1
ATOM 737 C C . GLN A 1 103 ? -4.675 -1.948 3.830 1.00 98.62 103 GLN A C 1
ATOM 739 O O . GLN A 1 103 ? -4.268 -3.001 4.315 1.00 98.62 103 GLN A O 1
ATOM 744 N N . GLN A 1 104 ? -5.475 -1.922 2.769 1.00 98.25 104 GLN A N 1
ATOM 745 C CA . GLN A 1 104 ? -5.832 -3.086 1.964 1.00 98.25 104 GLN A CA 1
ATOM 746 C C . GLN A 1 104 ? -4.573 -3.847 1.504 1.00 98.25 104 GLN A C 1
ATOM 748 O O . GLN A 1 104 ? -4.490 -5.068 1.681 1.00 98.25 104 GLN A O 1
ATOM 753 N N . MET A 1 105 ? -3.562 -3.133 0.996 1.00 98.56 105 MET A N 1
ATOM 754 C CA . MET A 1 105 ? -2.264 -3.710 0.624 1.00 98.56 105 MET A CA 1
ATOM 755 C C . MET A 1 105 ? -1.500 -4.259 1.838 1.00 98.56 105 MET A C 1
ATOM 757 O O . MET A 1 105 ? -0.975 -5.372 1.777 1.00 98.56 105 MET A O 1
ATOM 761 N N . SER A 1 106 ? -1.465 -3.518 2.951 1.00 98.50 106 SER A N 1
ATOM 762 C CA . SER A 1 106 ? -0.787 -3.927 4.190 1.00 98.50 106 SER A CA 1
ATOM 763 C C . SER A 1 106 ? -1.361 -5.219 4.769 1.00 98.50 106 SER A C 1
ATOM 765 O O . SER A 1 106 ? -0.600 -6.107 5.147 1.00 98.50 106 SER A O 1
ATOM 767 N N . VAL A 1 107 ? -2.689 -5.375 4.793 1.00 98.75 107 VAL A N 1
ATOM 768 C CA . VAL A 1 107 ? -3.342 -6.610 5.258 1.00 98.75 107 VAL A CA 1
ATOM 769 C C . VAL A 1 107 ? -2.998 -7.781 4.337 1.00 98.75 107 VAL A C 1
ATOM 771 O O . VAL A 1 107 ? -2.660 -8.860 4.819 1.00 98.75 107 VAL A O 1
ATOM 774 N N . ALA A 1 108 ? -3.039 -7.588 3.015 1.00 98.44 108 ALA A N 1
ATOM 775 C CA . ALA A 1 108 ? -2.668 -8.642 2.072 1.00 98.44 108 ALA A CA 1
ATOM 776 C C . ALA A 1 108 ? -1.204 -9.081 2.255 1.00 98.44 108 ALA A C 1
ATOM 778 O O . ALA A 1 108 ? -0.920 -10.278 2.311 1.00 98.44 108 ALA A O 1
ATOM 779 N N . PHE A 1 109 ? -0.291 -8.121 2.416 1.00 98.38 109 PHE A N 1
ATOM 780 C CA . PHE A 1 109 ? 1.124 -8.380 2.671 1.00 98.38 109 PHE A CA 1
ATOM 781 C C . PHE A 1 109 ? 1.349 -9.124 3.991 1.00 98.38 109 PHE A C 1
ATOM 783 O O . PHE A 1 109 ? 2.066 -10.123 4.032 1.00 98.38 109 PHE A O 1
ATOM 790 N N . ALA A 1 110 ? 0.686 -8.684 5.058 1.00 98.50 110 ALA A N 1
ATOM 791 C CA . ALA A 1 110 ? 0.808 -9.253 6.394 1.00 98.50 110 ALA A CA 1
ATOM 792 C C . ALA A 1 110 ? 0.369 -10.725 6.488 1.00 98.50 110 ALA A C 1
ATOM 794 O O . ALA A 1 110 ? 0.838 -11.453 7.358 1.00 98.50 110 ALA A O 1
ATOM 795 N N . HIS A 1 111 ? -0.505 -11.169 5.580 1.00 98.06 111 HIS A N 1
ATOM 796 C CA . HIS A 1 111 ? -0.975 -12.557 5.477 1.00 98.06 111 HIS A CA 1
ATOM 797 C C . HIS A 1 111 ? -0.342 -13.328 4.312 1.00 98.06 111 HIS A C 1
ATOM 799 O O . HIS A 1 111 ? -0.805 -14.409 3.943 1.00 98.06 111 HIS A O 1
ATOM 805 N N . SER A 1 112 ? 0.726 -12.785 3.729 1.00 97.25 112 SER A N 1
ATOM 806 C CA . SER A 1 112 ? 1.523 -13.458 2.708 1.00 97.25 112 SER A CA 1
ATOM 807 C C . SER A 1 112 ? 2.647 -14.301 3.328 1.00 97.25 112 SER A C 1
ATOM 809 O O . SER A 1 112 ? 2.810 -14.404 4.547 1.00 97.25 112 SER A O 1
ATOM 811 N N . THR A 1 113 ? 3.438 -14.940 2.468 1.00 96.00 113 THR A N 1
ATOM 812 C CA . THR A 1 113 ? 4.609 -15.721 2.877 1.00 96.00 113 THR A CA 1
ATOM 813 C C . THR A 1 113 ? 5.770 -15.429 1.939 1.00 96.00 113 THR A C 1
ATOM 815 O O . THR A 1 113 ? 5.543 -15.321 0.732 1.00 96.00 113 THR A O 1
ATOM 818 N N . TYR A 1 114 ? 6.996 -15.447 2.445 1.00 92.25 114 TYR A N 1
ATOM 819 C CA . TYR A 1 114 ? 8.215 -15.234 1.666 1.00 92.25 114 TYR A CA 1
ATOM 820 C C . TYR A 1 114 ? 9.132 -16.463 1.700 1.00 92.25 114 TYR A C 1
ATOM 822 O O . TYR A 1 114 ? 9.080 -17.233 2.660 1.00 92.25 114 TYR A O 1
ATOM 830 N N . PRO A 1 115 ? 9.969 -16.684 0.674 1.00 88.56 115 PRO A N 1
ATOM 831 C CA . PRO A 1 115 ? 11.023 -17.687 0.735 1.00 88.56 115 PRO A CA 1
ATOM 832 C C . PRO A 1 115 ? 12.187 -17.188 1.605 1.00 88.56 115 PRO A C 1
ATOM 834 O O . PRO A 1 115 ? 12.705 -16.093 1.387 1.00 88.56 115 PRO A O 1
ATOM 837 N N . ASP A 1 116 ? 12.618 -17.983 2.581 1.00 84.62 116 ASP A N 1
ATOM 838 C CA . ASP A 1 116 ? 13.864 -17.730 3.309 1.00 84.62 116 ASP A CA 1
ATOM 839 C C . ASP A 1 116 ? 15.107 -18.089 2.469 1.00 84.62 116 ASP A C 1
ATOM 841 O O . ASP A 1 116 ? 15.008 -18.548 1.329 1.00 84.62 116 ASP A O 1
ATOM 845 N N . ALA A 1 117 ? 16.305 -17.886 3.027 1.00 78.69 117 ALA A N 1
ATOM 846 C CA . ALA A 1 117 ? 17.567 -18.184 2.341 1.00 78.69 117 ALA A CA 1
ATOM 847 C C . ALA A 1 117 ? 17.733 -19.671 1.961 1.00 78.69 117 ALA A C 1
ATOM 849 O O . ALA A 1 117 ? 18.514 -19.986 1.066 1.00 78.69 117 ALA A O 1
ATOM 850 N N . ALA A 1 118 ? 17.008 -20.578 2.623 1.00 82.88 118 ALA A N 1
ATOM 851 C CA . ALA A 1 118 ? 16.971 -22.002 2.304 1.00 82.88 118 ALA A CA 1
ATOM 852 C C . ALA A 1 118 ? 15.818 -22.365 1.343 1.00 82.88 118 ALA A C 1
ATOM 854 O O . ALA A 1 118 ? 15.665 -23.531 0.981 1.00 82.88 118 ALA A O 1
ATOM 855 N N . GLY A 1 119 ? 15.020 -21.383 0.912 1.00 83.56 119 GLY A N 1
ATOM 856 C CA . GLY A 1 119 ? 13.879 -21.554 0.017 1.00 83.56 119 GLY A CA 1
ATOM 857 C C . GLY A 1 119 ? 12.591 -22.011 0.706 1.00 83.56 119 GLY A C 1
ATOM 858 O O . GLY A 1 119 ? 11.604 -22.271 0.015 1.00 83.56 119 GLY A O 1
ATOM 859 N N . ASN A 1 120 ? 12.552 -22.099 2.041 1.00 88.69 120 ASN A N 1
ATOM 860 C CA . ASN A 1 120 ? 11.326 -22.468 2.750 1.00 88.69 120 ASN A CA 1
ATOM 861 C C . ASN A 1 120 ? 10.375 -21.275 2.824 1.00 88.69 120 ASN A C 1
ATOM 863 O O . ASN A 1 120 ? 10.801 -20.137 3.013 1.00 88.69 120 ASN A O 1
ATOM 867 N N . ARG A 1 121 ? 9.068 -21.534 2.720 1.00 93.44 121 ARG A N 1
ATOM 868 C CA . ARG A 1 121 ? 8.052 -20.486 2.858 1.00 93.44 121 ARG A CA 1
ATOM 869 C C . ARG A 1 121 ? 7.843 -20.151 4.331 1.00 93.44 121 ARG A C 1
ATOM 871 O O . ARG A 1 121 ? 7.390 -21.002 5.091 1.00 93.44 121 ARG A O 1
ATOM 878 N N . GLN A 1 122 ? 8.119 -18.909 4.695 1.00 93.44 122 GLN A N 1
ATOM 879 C CA . GLN A 1 122 ? 7.904 -18.356 6.025 1.00 93.44 122 GLN A CA 1
ATOM 880 C C . GLN A 1 122 ? 6.741 -17.361 5.993 1.00 93.44 122 GLN A C 1
ATOM 882 O O . GLN A 1 122 ? 6.620 -16.607 5.024 1.00 93.44 122 GLN A O 1
ATOM 887 N N . PRO A 1 123 ? 5.871 -17.337 7.013 1.00 96.31 123 PRO A N 1
ATOM 888 C CA . PRO A 1 123 ? 4.851 -16.305 7.123 1.00 96.31 123 PRO A CA 1
ATOM 889 C C . PRO A 1 123 ? 5.492 -14.942 7.385 1.00 96.31 123 PRO A C 1
ATOM 891 O O . PRO A 1 123 ? 6.516 -14.842 8.065 1.00 96.31 123 PRO A O 1
ATOM 894 N N . VAL A 1 124 ? 4.861 -13.885 6.880 1.00 97.25 124 VAL A N 1
ATOM 895 C CA . VAL A 1 124 ? 5.210 -12.521 7.286 1.00 97.25 124 VAL A CA 1
ATOM 896 C C . VAL A 1 124 ? 4.955 -12.353 8.785 1.00 97.25 124 VAL A C 1
ATOM 898 O O . VAL A 1 124 ? 3.958 -12.829 9.326 1.00 97.25 124 VAL A O 1
ATOM 901 N N . THR A 1 125 ? 5.886 -11.697 9.476 1.00 96.94 125 THR A N 1
ATOM 902 C CA . THR A 1 125 ? 5.812 -11.483 10.926 1.00 96.94 125 THR A CA 1
ATOM 903 C C . THR A 1 125 ? 5.303 -10.082 11.257 1.00 96.94 125 THR A C 1
ATOM 905 O O . THR A 1 125 ? 5.407 -9.158 10.447 1.00 96.94 125 THR A O 1
ATOM 908 N N . GLN A 1 126 ? 4.812 -9.892 12.487 1.00 97.56 126 GLN A N 1
ATOM 909 C CA . GLN A 1 126 ? 4.419 -8.564 12.971 1.00 97.56 126 GLN A CA 1
ATOM 910 C C . GLN A 1 126 ? 5.591 -7.571 12.945 1.00 97.56 126 GLN A C 1
ATOM 912 O O . GLN A 1 126 ? 5.376 -6.396 12.684 1.00 97.56 126 GLN A O 1
ATOM 917 N N . ASP A 1 127 ? 6.827 -8.031 13.167 1.00 97.44 127 ASP A N 1
ATOM 918 C CA . ASP A 1 127 ? 8.032 -7.195 13.071 1.00 97.44 127 ASP A CA 1
ATOM 919 C C . ASP A 1 127 ? 8.209 -6.621 11.657 1.00 97.44 127 ASP A C 1
ATOM 921 O O . ASP A 1 127 ? 8.385 -5.417 11.505 1.00 97.44 127 ASP A O 1
ATOM 925 N N . MET A 1 128 ? 8.041 -7.444 10.617 1.00 97.62 128 MET A N 1
ATOM 926 C CA . MET A 1 128 ? 8.142 -6.995 9.222 1.00 97.62 128 MET A CA 1
ATOM 927 C C . MET A 1 128 ? 7.056 -5.982 8.856 1.00 97.62 128 MET A C 1
ATOM 929 O O . MET A 1 128 ? 7.334 -4.976 8.203 1.00 97.62 128 MET A O 1
ATOM 933 N N . VAL A 1 129 ? 5.822 -6.226 9.304 1.00 98.19 129 VAL A N 1
ATOM 934 C CA . VAL A 1 129 ? 4.698 -5.304 9.094 1.00 98.19 129 VAL A CA 1
ATOM 935 C C . VAL A 1 129 ? 4.918 -4.000 9.862 1.00 98.19 129 VAL A C 1
ATOM 937 O O . VAL A 1 129 ? 4.726 -2.921 9.310 1.00 98.19 129 VAL A O 1
ATOM 940 N N . ASN A 1 130 ? 5.389 -4.069 11.108 1.00 97.69 130 ASN A N 1
ATOM 941 C CA . ASN A 1 130 ? 5.728 -2.892 11.905 1.00 97.69 130 ASN A CA 1
ATOM 942 C C . ASN A 1 130 ? 6.829 -2.066 11.248 1.00 97.69 130 ASN A C 1
ATOM 944 O O . ASN A 1 130 ? 6.685 -0.854 11.158 1.00 97.69 130 ASN A O 1
ATOM 948 N N . ASN A 1 131 ? 7.885 -2.709 10.759 1.00 97.75 131 ASN A N 1
ATOM 949 C CA . ASN A 1 131 ? 9.009 -2.048 10.112 1.00 97.75 131 ASN A CA 1
ATOM 950 C C . ASN A 1 131 ? 8.584 -1.333 8.823 1.00 97.75 131 ASN A C 1
ATOM 952 O O . ASN A 1 131 ? 8.864 -0.145 8.672 1.00 97.75 131 ASN A O 1
ATOM 956 N N . LEU A 1 132 ? 7.816 -1.997 7.951 1.00 97.56 132 LEU A N 1
ATOM 957 C CA . LEU A 1 132 ? 7.258 -1.370 6.747 1.00 97.56 132 LEU A CA 1
ATOM 958 C C . LEU A 1 132 ? 6.386 -0.153 7.097 1.00 97.56 132 LEU A C 1
ATOM 960 O O . LEU A 1 132 ? 6.570 0.941 6.562 1.00 97.56 132 LEU A O 1
ATOM 964 N N . GLN A 1 133 ? 5.452 -0.327 8.031 1.00 97.81 133 GLN A N 1
ATOM 965 C CA . GLN A 1 133 ? 4.525 0.732 8.430 1.00 97.81 133 GLN A CA 1
ATOM 966 C C . GLN A 1 133 ? 5.228 1.880 9.152 1.00 97.81 133 GLN A C 1
ATOM 968 O O . GLN A 1 133 ? 4.839 3.029 8.966 1.00 97.81 133 GLN A O 1
ATOM 973 N N . ALA A 1 134 ? 6.250 1.598 9.960 1.00 96.50 134 ALA A N 1
ATOM 974 C CA . ALA A 1 134 ? 7.049 2.610 10.637 1.00 96.50 134 ALA A CA 1
ATOM 975 C C . ALA A 1 134 ? 7.855 3.436 9.633 1.00 96.50 134 ALA A C 1
ATOM 977 O O . ALA A 1 134 ? 7.920 4.653 9.778 1.00 96.50 134 ALA A O 1
ATOM 978 N N . THR A 1 135 ? 8.406 2.812 8.587 1.00 96.56 135 THR A N 1
ATOM 979 C CA . THR A 1 135 ? 9.075 3.546 7.510 1.00 96.56 135 THR A CA 1
ATOM 980 C C . THR A 1 135 ? 8.104 4.470 6.777 1.00 96.56 135 THR A C 1
ATOM 982 O O . THR A 1 135 ? 8.385 5.659 6.634 1.00 96.56 135 THR A O 1
ATOM 985 N N . ILE A 1 136 ? 6.939 3.958 6.363 1.00 97.31 136 ILE A N 1
ATOM 986 C CA . ILE A 1 136 ? 5.923 4.752 5.652 1.00 97.31 136 ILE A CA 1
ATOM 987 C C . ILE A 1 136 ? 5.441 5.917 6.526 1.00 97.31 136 ILE A C 1
ATOM 989 O O . ILE A 1 136 ? 5.446 7.067 6.097 1.00 97.31 136 ILE A O 1
ATOM 993 N N . ASN A 1 137 ? 5.054 5.635 7.771 1.00 96.88 137 ASN A N 1
ATOM 994 C CA . ASN A 1 137 ? 4.527 6.644 8.690 1.00 96.88 137 ASN A CA 1
ATOM 995 C C . ASN A 1 137 ? 5.606 7.594 9.240 1.00 96.88 137 ASN A C 1
ATOM 997 O O . ASN A 1 137 ? 5.282 8.679 9.718 1.00 96.88 137 ASN A O 1
ATOM 1001 N N . GLY A 1 138 ? 6.884 7.216 9.159 1.00 95.19 138 GLY A N 1
ATOM 1002 C CA . GLY A 1 138 ? 8.018 8.037 9.580 1.00 95.19 138 GLY A CA 1
ATOM 1003 C C . GLY A 1 138 ? 8.359 9.180 8.620 1.00 95.19 138 GLY A C 1
ATOM 1004 O O . GLY A 1 138 ? 9.137 10.060 8.987 1.00 95.19 138 GLY A O 1
ATOM 1005 N N . SER A 1 139 ? 7.781 9.199 7.413 1.00 95.81 139 SER A N 1
ATOM 1006 C CA . SER A 1 139 ? 8.044 10.215 6.391 1.00 95.81 139 SER A CA 1
ATOM 1007 C C . SER A 1 139 ? 6.741 10.700 5.740 1.00 95.81 139 SER A C 1
ATOM 1009 O O . SER A 1 139 ? 6.130 9.953 4.976 1.00 95.81 139 SER A O 1
ATOM 1011 N N . PRO A 1 140 ? 6.322 11.963 5.969 1.00 95.56 140 PRO A N 1
ATOM 1012 C CA . PRO A 1 140 ? 5.139 12.528 5.318 1.00 95.56 140 PRO A CA 1
ATOM 1013 C C . PRO A 1 140 ? 5.191 12.460 3.794 1.00 95.56 140 PRO A C 1
ATOM 1015 O O . PRO A 1 140 ? 4.229 12.030 3.170 1.00 95.56 140 PRO A O 1
ATOM 1018 N N . ALA A 1 141 ? 6.346 12.783 3.204 1.00 96.69 141 ALA A N 1
ATOM 1019 C CA . ALA A 1 141 ? 6.527 12.691 1.760 1.00 96.69 141 ALA A CA 1
ATOM 1020 C C . ALA A 1 141 ? 6.345 11.251 1.260 1.00 96.69 141 ALA A C 1
ATOM 1022 O O . ALA A 1 141 ? 5.682 11.033 0.252 1.00 96.69 141 ALA A O 1
ATOM 1023 N N . LEU A 1 142 ? 6.883 10.256 1.975 1.00 97.25 142 LEU A N 1
ATOM 1024 C CA . LEU A 1 142 ? 6.723 8.857 1.582 1.00 97.25 142 LEU A CA 1
ATOM 1025 C C . LEU A 1 142 ? 5.269 8.389 1.711 1.00 97.25 142 LEU A C 1
ATOM 1027 O O . LEU A 1 142 ? 4.766 7.723 0.809 1.00 97.25 142 LEU A O 1
ATOM 1031 N N . ALA A 1 143 ? 4.590 8.742 2.804 1.00 97.94 143 ALA A N 1
ATOM 1032 C CA . ALA A 1 143 ? 3.181 8.417 3.005 1.00 97.94 143 ALA A CA 1
ATOM 1033 C C . ALA A 1 143 ? 2.294 9.017 1.900 1.00 97.94 143 ALA A C 1
ATOM 1035 O O . ALA A 1 143 ? 1.437 8.315 1.359 1.00 97.94 143 ALA A O 1
ATOM 1036 N N . ASP A 1 144 ? 2.529 10.278 1.529 1.00 98.06 144 ASP A N 1
ATOM 1037 C CA . ASP A 1 144 ? 1.785 10.967 0.470 1.00 98.06 144 ASP A CA 1
ATOM 1038 C C . ASP A 1 144 ? 2.046 10.350 -0.911 1.00 98.06 144 ASP A C 1
ATOM 1040 O O . ASP A 1 144 ? 1.108 10.088 -1.667 1.00 98.06 144 ASP A O 1
ATOM 1044 N N . GLU A 1 145 ? 3.308 10.064 -1.240 1.00 98.19 145 GLU A N 1
ATOM 1045 C CA . GLU A 1 145 ? 3.694 9.414 -2.498 1.00 98.19 145 GLU A CA 1
ATOM 1046 C C . GLU A 1 145 ? 3.108 8.001 -2.607 1.00 98.19 145 GLU A C 1
ATOM 1048 O O . GLU A 1 145 ? 2.588 7.632 -3.662 1.00 98.19 145 GLU A O 1
ATOM 1053 N N . LEU A 1 146 ? 3.122 7.228 -1.516 1.00 98.38 146 LEU A N 1
ATOM 1054 C CA . LEU A 1 146 ? 2.547 5.885 -1.480 1.00 98.38 146 LEU A CA 1
ATOM 1055 C C . LEU A 1 146 ? 1.029 5.929 -1.683 1.00 98.38 146 LEU A C 1
ATOM 1057 O O . LEU A 1 146 ? 0.499 5.205 -2.523 1.00 98.38 146 LEU A O 1
ATOM 1061 N N . LYS A 1 147 ? 0.330 6.811 -0.959 1.00 98.56 147 LYS A N 1
ATOM 1062 C CA . LYS A 1 147 ? -1.111 7.044 -1.135 1.00 98.56 147 LYS A CA 1
ATOM 1063 C C . LYS A 1 147 ? -1.444 7.464 -2.560 1.00 98.56 147 LYS A C 1
ATOM 1065 O O . LYS A 1 147 ? -2.419 6.972 -3.131 1.00 98.56 147 LYS A O 1
ATOM 1070 N N . ARG A 1 148 ? -0.635 8.347 -3.155 1.00 98.25 148 ARG A N 1
ATOM 1071 C CA . ARG A 1 148 ? -0.802 8.757 -4.551 1.00 98.25 148 ARG A CA 1
ATOM 1072 C C . ARG A 1 148 ? -0.599 7.577 -5.496 1.00 98.25 148 ARG A C 1
ATOM 1074 O O . ARG A 1 148 ? -1.406 7.405 -6.405 1.00 98.25 148 ARG A O 1
ATOM 1081 N N . ALA A 1 149 ? 0.425 6.751 -5.295 1.00 98.06 149 ALA A N 1
ATOM 1082 C CA . ALA A 1 149 ? 0.671 5.573 -6.127 1.00 98.06 149 ALA A CA 1
ATOM 1083 C C . ALA A 1 149 ? -0.472 4.550 -6.023 1.00 98.06 149 ALA A C 1
ATOM 1085 O O . ALA A 1 149 ? -0.905 4.010 -7.038 1.00 98.06 149 ALA A O 1
ATOM 1086 N N . ALA A 1 150 ? -1.020 4.364 -4.821 1.00 97.44 150 ALA A N 1
ATOM 1087 C CA . ALA A 1 150 ? -2.129 3.451 -4.554 1.00 97.44 150 ALA A CA 1
ATOM 1088 C C . ALA A 1 150 ? -3.497 3.932 -5.079 1.00 97.44 150 ALA A C 1
ATOM 1090 O O . ALA A 1 150 ? -4.472 3.188 -5.039 1.00 97.44 150 ALA A O 1
ATOM 1091 N N . THR A 1 151 ? -3.596 5.175 -5.562 1.00 96.31 151 THR A N 1
ATOM 1092 C CA . THR A 1 151 ? -4.863 5.760 -6.044 1.00 96.31 151 THR A CA 1
ATOM 1093 C C . THR A 1 151 ? -4.790 6.351 -7.448 1.00 96.31 151 THR A C 1
ATOM 1095 O O . THR A 1 151 ? -5.824 6.602 -8.066 1.00 96.31 151 THR A O 1
ATOM 1098 N N . THR A 1 152 ? -3.591 6.566 -7.987 1.00 95.62 152 THR A N 1
ATOM 1099 C CA . THR A 1 152 ? -3.418 7.034 -9.364 1.00 95.62 152 THR A CA 1
ATOM 1100 C C . THR A 1 152 ? -3.631 5.869 -10.309 1.00 95.62 152 THR A C 1
ATOM 1102 O O . THR A 1 152 ? -2.863 4.913 -10.273 1.00 95.62 152 THR A O 1
ATOM 1105 N N . ILE A 1 153 ? -4.647 5.962 -11.162 1.00 92.75 153 ILE A N 1
ATOM 1106 C CA . ILE A 1 153 ? -4.932 4.940 -12.168 1.00 92.75 153 ILE A CA 1
ATOM 1107 C C . ILE A 1 153 ? -3.881 4.989 -13.277 1.00 92.75 153 ILE A C 1
ATOM 1109 O O . ILE A 1 153 ? -3.633 6.050 -13.857 1.00 92.75 153 ILE A O 1
ATOM 1113 N N . ASP A 1 154 ? -3.308 3.833 -13.609 1.00 89.19 154 ASP A N 1
ATOM 1114 C CA . ASP A 1 154 ? -2.481 3.672 -14.796 1.00 89.19 154 ASP A CA 1
ATOM 1115 C C . ASP A 1 154 ? -3.376 3.649 -16.040 1.00 89.19 154 ASP A C 1
ATOM 1117 O O . ASP A 1 154 ? -3.852 2.606 -16.490 1.00 89.19 154 ASP A O 1
ATOM 1121 N N . LEU A 1 155 ? -3.582 4.828 -16.623 1.00 86.44 155 LEU A N 1
ATOM 1122 C CA . LEU A 1 155 ? -4.374 5.005 -17.842 1.00 86.44 155 LEU A CA 1
ATOM 1123 C C . LEU A 1 155 ? -3.771 4.308 -19.072 1.00 86.44 155 LEU A C 1
ATOM 1125 O O . LEU A 1 155 ? -4.411 4.263 -20.122 1.00 86.44 155 LEU A O 1
ATOM 1129 N N . THR A 1 156 ? -2.545 3.792 -18.971 1.00 82.62 156 THR A N 1
ATOM 1130 C CA . THR A 1 156 ? -1.871 3.096 -20.068 1.00 82.62 156 THR A CA 1
ATOM 1131 C C . THR A 1 156 ? -2.039 1.579 -20.016 1.00 82.62 156 THR A C 1
ATOM 1133 O O . THR A 1 156 ? -1.775 0.912 -21.019 1.00 82.62 156 THR A O 1
ATOM 1136 N N . ASP A 1 157 ? -2.563 1.026 -18.913 1.00 81.56 157 ASP A N 1
ATOM 1137 C CA . ASP A 1 157 ? -2.962 -0.381 -18.842 1.00 81.56 157 ASP A CA 1
ATOM 1138 C C . ASP A 1 157 ? -4.269 -0.598 -19.624 1.00 81.56 157 ASP A C 1
ATOM 1140 O O . ASP A 1 157 ? -5.383 -0.571 -19.101 1.00 81.56 157 ASP A O 1
ATOM 1144 N N . THR A 1 158 ? -4.127 -0.826 -20.930 1.00 79.56 158 THR A N 1
ATOM 1145 C CA . THR A 1 158 ? -5.261 -1.081 -21.834 1.00 79.56 158 THR A CA 1
ATOM 1146 C C . THR A 1 158 ? -5.965 -2.416 -21.578 1.00 79.56 158 THR A C 1
ATOM 1148 O O . THR A 1 158 ? -7.079 -2.613 -22.061 1.00 79.56 158 THR A O 1
ATOM 1151 N N . GLN A 1 159 ? -5.340 -3.337 -20.835 1.00 81.44 159 GLN A N 1
ATOM 1152 C CA . GLN A 1 159 ? -5.931 -4.635 -20.502 1.00 81.44 159 GLN A CA 1
ATOM 1153 C C . GLN A 1 159 ? -6.808 -4.539 -19.252 1.00 81.44 159 GLN A C 1
ATOM 1155 O O . GLN A 1 159 ? -7.816 -5.240 -19.147 1.00 81.44 159 GLN A O 1
ATOM 1160 N N . LYS A 1 160 ? -6.430 -3.677 -18.302 1.00 81.38 160 LYS A N 1
ATOM 1161 C CA . LYS A 1 160 ? -7.132 -3.459 -17.035 1.00 81.38 160 LYS A CA 1
ATOM 1162 C C . LYS A 1 160 ? -7.136 -1.956 -16.687 1.00 81.38 160 LYS A C 1
ATOM 1164 O O . LYS A 1 160 ? -6.372 -1.522 -15.829 1.00 81.38 160 LYS A O 1
ATOM 1169 N N . PRO A 1 161 ? -8.040 -1.157 -17.283 1.00 74.06 161 PRO A N 1
ATOM 1170 C CA . PRO A 1 161 ? -7.982 0.314 -17.266 1.00 74.06 161 PRO A CA 1
ATOM 1171 C C . PRO A 1 161 ? -8.373 0.977 -15.930 1.00 74.06 161 PRO A C 1
ATOM 1173 O O . PRO A 1 161 ? -8.648 2.173 -15.886 1.00 74.06 161 PRO A O 1
ATOM 1176 N N . GLN A 1 162 ? -8.454 0.209 -14.844 1.00 84.94 162 GLN A N 1
ATOM 1177 C CA . GLN A 1 162 ? -8.829 0.677 -13.502 1.00 84.94 162 GLN A CA 1
ATOM 1178 C C . GLN A 1 162 ? -7.768 0.344 -12.452 1.00 84.94 162 GLN A C 1
ATOM 1180 O O . GLN A 1 162 ? -8.008 0.493 -11.259 1.00 84.94 162 GLN A O 1
ATOM 1185 N N . ARG A 1 163 ? -6.595 -0.114 -12.888 1.00 89.44 163 ARG A N 1
ATOM 1186 C CA . ARG A 1 163 ? -5.513 -0.473 -11.981 1.00 89.44 163 ARG A CA 1
ATOM 1187 C C . ARG A 1 163 ? -4.782 0.749 -11.480 1.00 89.44 163 ARG A C 1
ATOM 1189 O O . ARG A 1 163 ? -4.457 1.636 -12.266 1.00 89.44 163 ARG A O 1
ATOM 1196 N N . ALA A 1 164 ? -4.494 0.775 -10.187 1.00 94.06 164 ALA A N 1
ATOM 1197 C CA . ALA A 1 164 ? -3.628 1.795 -9.622 1.00 94.06 164 ALA A CA 1
ATOM 1198 C C . ALA A 1 164 ? -2.169 1.570 -10.059 1.00 94.06 164 ALA A C 1
ATOM 1200 O O . ALA A 1 164 ? -1.778 0.469 -10.458 1.00 94.06 164 ALA A O 1
ATOM 1201 N N . ASN A 1 165 ? -1.338 2.606 -9.950 1.00 95.38 165 ASN A N 1
ATOM 1202 C CA . ASN A 1 165 ? 0.103 2.494 -10.167 1.00 95.38 165 ASN A CA 1
ATOM 1203 C C . ASN A 1 165 ? 0.744 1.518 -9.171 1.00 95.38 165 ASN A C 1
ATOM 1205 O O . ASN A 1 165 ? 1.736 0.881 -9.497 1.00 95.38 165 ASN A O 1
ATOM 1209 N N . LEU A 1 166 ? 0.183 1.360 -7.975 1.00 96.81 166 LEU A N 1
ATOM 1210 C CA . LEU A 1 166 ? 0.634 0.383 -6.993 1.00 96.81 166 LEU A CA 1
ATOM 1211 C C . LEU A 1 166 ? -0.572 -0.294 -6.338 1.00 96.81 166 LEU A C 1
ATOM 1213 O O . LEU A 1 166 ? -1.483 0.382 -5.879 1.00 96.81 166 LEU A O 1
ATOM 1217 N N . GLU A 1 167 ? -0.568 -1.623 -6.277 1.00 96.31 167 GLU A N 1
ATOM 1218 C CA . GLU A 1 167 ? -1.693 -2.428 -5.771 1.00 96.31 167 GLU A CA 1
ATOM 1219 C C . GLU A 1 167 ? -1.287 -3.423 -4.679 1.00 96.31 167 GLU A C 1
ATOM 1221 O O . GLU A 1 167 ? -2.127 -4.155 -4.154 1.00 96.31 167 GLU A O 1
ATOM 1226 N N . GLY A 1 168 ? -0.004 -3.490 -4.323 1.00 97.00 168 GLY A N 1
ATOM 1227 C CA . GLY A 1 168 ? 0.439 -4.376 -3.257 1.00 97.00 168 GLY A CA 1
ATOM 1228 C C . GLY A 1 168 ? 1.939 -4.398 -3.028 1.00 97.00 168 GLY A C 1
ATOM 1229 O O . GLY A 1 168 ? 2.732 -3.847 -3.795 1.00 97.00 168 GLY A O 1
ATOM 1230 N N . PHE A 1 169 ? 2.301 -5.097 -1.959 1.00 96.88 169 PHE A N 1
ATOM 1231 C CA . PHE A 1 169 ? 3.669 -5.461 -1.630 1.00 96.88 169 PHE A CA 1
ATOM 1232 C C . PHE A 1 169 ? 3.847 -6.966 -1.823 1.00 96.88 169 PHE A C 1
ATOM 1234 O O . PHE A 1 169 ? 2.940 -7.749 -1.536 1.00 96.88 169 PHE A O 1
ATOM 1241 N N . ASP A 1 170 ? 5.017 -7.366 -2.293 1.00 94.88 170 ASP A N 1
ATOM 1242 C CA . ASP A 1 170 ? 5.435 -8.761 -2.416 1.00 94.88 170 ASP A CA 1
ATOM 1243 C C . ASP A 1 170 ? 6.917 -8.851 -2.021 1.00 94.88 170 ASP A C 1
ATOM 1245 O O . ASP A 1 170 ? 7.510 -7.872 -1.561 1.00 94.88 170 ASP A O 1
ATOM 1249 N N . PHE A 1 171 ? 7.533 -10.016 -2.171 1.00 92.75 171 PHE A N 1
ATOM 1250 C CA . PHE A 1 171 ? 8.946 -10.213 -1.881 1.00 92.75 171 PHE A CA 1
ATOM 1251 C C . PHE A 1 171 ? 9.762 -10.387 -3.151 1.00 92.75 171 PHE A C 1
ATOM 1253 O O . PHE A 1 171 ? 9.316 -11.012 -4.115 1.00 92.75 171 PHE A O 1
ATOM 1260 N N . VAL A 1 172 ? 10.994 -9.872 -3.141 1.00 86.56 172 VAL A N 1
ATOM 1261 C CA . VAL A 1 172 ? 11.958 -10.219 -4.192 1.00 86.56 172 VAL A CA 1
ATOM 1262 C C . VAL A 1 172 ? 12.153 -11.736 -4.209 1.00 86.56 172 VAL A C 1
ATOM 1264 O O . VAL A 1 172 ? 12.282 -12.387 -3.168 1.00 86.56 172 VAL A O 1
ATOM 1267 N N . GLY A 1 173 ? 12.119 -12.311 -5.410 1.00 72.50 173 GLY A N 1
ATOM 1268 C CA . GLY A 1 173 ? 12.259 -13.750 -5.595 1.00 72.50 173 GLY A CA 1
ATOM 1269 C C . GLY A 1 173 ? 13.643 -14.264 -5.173 1.00 72.50 173 GLY A C 1
ATOM 1270 O O . GLY A 1 173 ? 14.615 -13.503 -5.134 1.00 72.50 173 GLY A O 1
ATOM 1271 N N . PRO A 1 174 ? 13.769 -15.571 -4.890 1.00 66.88 174 PRO A N 1
ATOM 1272 C CA . PRO A 1 174 ? 15.050 -16.166 -4.530 1.00 66.88 174 PRO A CA 1
ATOM 1273 C C . PRO A 1 174 ? 16.070 -15.981 -5.664 1.00 66.88 174 PRO A C 1
ATOM 1275 O O . PRO A 1 174 ? 15.751 -16.170 -6.837 1.00 66.88 174 PRO A O 1
ATOM 1278 N N . GLY A 1 175 ? 17.304 -15.615 -5.311 1.00 63.59 175 GLY A N 1
ATOM 1279 C CA . GLY A 1 175 ? 18.399 -15.412 -6.269 1.00 63.59 175 GLY A CA 1
ATOM 1280 C C . GLY A 1 175 ? 18.402 -14.057 -6.988 1.00 63.59 175 GLY A C 1
ATOM 1281 O O . GLY A 1 175 ? 19.316 -13.797 -7.768 1.00 63.59 175 GLY A O 1
ATOM 1282 N N . VAL A 1 176 ? 17.434 -13.176 -6.716 1.00 64.88 176 VAL A N 1
ATOM 1283 C CA . VAL A 1 176 ? 17.452 -11.793 -7.207 1.00 64.88 176 VAL A CA 1
ATOM 1284 C C . VAL A 1 176 ? 18.321 -10.950 -6.273 1.00 64.88 176 VAL A C 1
ATOM 1286 O O . VAL A 1 176 ? 17.950 -10.691 -5.133 1.00 64.88 176 VAL A O 1
ATOM 1289 N N . ALA A 1 177 ? 19.487 -10.514 -6.753 1.00 61.91 177 ALA A N 1
ATOM 1290 C CA . ALA A 1 177 ? 20.374 -9.592 -6.037 1.00 61.91 177 ALA A CA 1
ATOM 1291 C C . ALA A 1 177 ? 19.959 -8.126 -6.270 1.00 61.91 177 ALA A C 1
ATOM 1293 O O . ALA A 1 177 ? 20.753 -7.310 -6.733 1.00 61.91 177 ALA A O 1
ATOM 1294 N N . ALA A 1 178 ? 18.694 -7.814 -5.999 1.00 62.84 178 ALA A N 1
ATOM 1295 C CA . ALA A 1 178 ? 18.187 -6.446 -5.948 1.00 62.84 178 ALA A CA 1
ATOM 1296 C C . ALA A 1 178 ? 17.926 -6.074 -4.485 1.00 62.84 178 ALA A C 1
ATOM 1298 O O . ALA A 1 178 ? 17.648 -6.963 -3.678 1.00 62.84 178 ALA A O 1
ATOM 1299 N N . GLY A 1 179 ? 18.028 -4.785 -4.149 1.00 70.44 179 GLY A N 1
ATOM 1300 C CA . GLY A 1 179 ? 17.492 -4.285 -2.881 1.00 70.44 179 GLY A CA 1
ATOM 1301 C C . GLY A 1 179 ? 15.983 -4.505 -2.886 1.00 70.44 179 GLY A C 1
ATOM 1302 O O . GLY A 1 179 ? 15.481 -5.454 -2.297 1.00 70.44 179 GLY A O 1
ATOM 1303 N N . GLU A 1 180 ? 15.285 -3.714 -3.686 1.00 81.25 180 GLU A N 1
ATOM 1304 C CA . GLU A 1 180 ? 13.850 -3.761 -3.909 1.00 81.25 180 GLU A CA 1
ATOM 1305 C C . GLU A 1 180 ? 13.602 -3.676 -5.425 1.00 81.25 180 GLU A C 1
ATOM 1307 O O . GLU A 1 180 ? 14.508 -3.350 -6.195 1.00 81.25 180 GLU A O 1
ATOM 1312 N N . THR A 1 181 ? 12.395 -4.015 -5.883 1.00 90.00 181 THR A N 1
ATOM 1313 C CA . THR A 1 181 ? 12.010 -3.809 -7.291 1.00 90.00 181 THR A CA 1
ATOM 1314 C C . THR A 1 181 ? 10.532 -3.485 -7.417 1.00 90.00 181 THR A C 1
ATOM 1316 O O . THR A 1 181 ? 9.709 -4.038 -6.694 1.00 90.00 181 THR A O 1
ATOM 1319 N N . TYR A 1 182 ? 10.170 -2.678 -8.401 1.00 93.19 182 TYR A N 1
ATOM 1320 C CA . TYR A 1 182 ? 8.790 -2.494 -8.819 1.00 93.19 182 TYR A CA 1
ATOM 1321 C C . TYR A 1 182 ? 8.468 -3.328 -10.071 1.00 93.19 182 TYR A C 1
ATOM 1323 O O . TYR A 1 182 ? 9.061 -3.150 -11.138 1.00 93.19 182 TYR A O 1
ATOM 1331 N N . ASP A 1 183 ? 7.488 -4.226 -9.957 1.00 91.88 183 ASP A N 1
ATOM 1332 C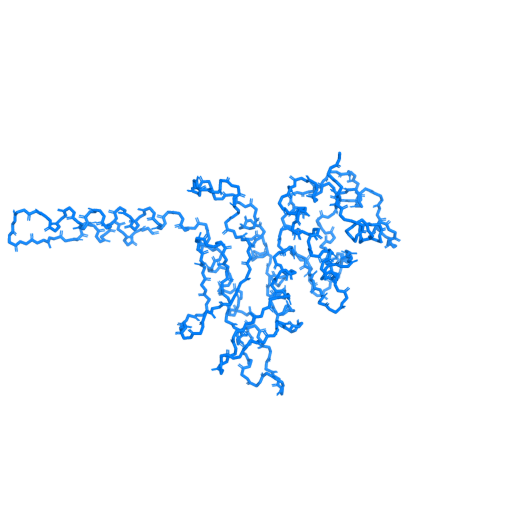 CA . ASP A 1 183 ? 6.910 -4.961 -11.084 1.00 91.88 183 ASP A CA 1
ATOM 1333 C C . ASP A 1 183 ? 5.679 -4.213 -11.598 1.00 91.88 183 ASP A C 1
ATOM 1335 O O . ASP A 1 183 ? 4.585 -4.334 -11.045 1.00 91.88 183 ASP A O 1
ATOM 1339 N N . GLY A 1 184 ? 5.834 -3.457 -12.685 1.00 89.12 184 GLY A N 1
ATOM 1340 C CA . GLY A 1 184 ? 4.736 -2.670 -13.243 1.00 89.12 184 GLY A CA 1
ATOM 1341 C C . GLY A 1 184 ? 3.699 -3.442 -14.055 1.00 89.12 184 GLY A C 1
ATOM 1342 O O . GLY A 1 184 ? 2.635 -2.885 -14.330 1.00 89.12 184 GLY A O 1
ATOM 1343 N N . ASN A 1 185 ? 3.937 -4.720 -14.362 1.00 89.00 185 ASN A N 1
ATOM 1344 C CA . ASN A 1 185 ? 2.898 -5.595 -14.908 1.00 89.00 185 ASN A CA 1
ATOM 1345 C C . ASN A 1 185 ? 1.989 -6.093 -13.782 1.00 89.00 185 ASN A C 1
ATOM 1347 O O . ASN A 1 185 ? 0.767 -6.150 -13.925 1.00 89.00 185 ASN A O 1
ATOM 1351 N N . ARG A 1 186 ? 2.576 -6.435 -12.632 1.00 91.69 186 ARG A N 1
ATOM 1352 C CA . ARG A 1 186 ? 1.830 -6.863 -11.443 1.00 91.69 186 ARG A CA 1
ATOM 1353 C C . ARG A 1 186 ? 1.387 -5.694 -10.563 1.00 91.69 186 ARG A C 1
ATOM 1355 O O . ARG A 1 186 ? 0.501 -5.918 -9.752 1.00 91.69 186 ARG A O 1
ATOM 1362 N N . LYS A 1 187 ? 1.893 -4.474 -10.779 1.00 94.44 187 LYS A N 1
ATOM 1363 C CA . LYS A 1 187 ? 1.703 -3.285 -9.919 1.00 94.44 187 LYS A CA 1
ATOM 1364 C C . LYS A 1 187 ? 2.114 -3.561 -8.472 1.00 94.44 187 LYS A C 1
ATOM 1366 O O . LYS A 1 187 ? 1.431 -3.154 -7.537 1.00 94.44 187 LYS A O 1
ATOM 1371 N N . LEU A 1 188 ? 3.205 -4.304 -8.290 1.00 95.62 188 LEU A N 1
ATOM 1372 C CA . LEU A 1 188 ? 3.687 -4.725 -6.974 1.00 95.62 188 LEU A CA 1
ATOM 1373 C C . LEU A 1 188 ? 5.065 -4.151 -6.694 1.00 95.62 188 LEU A C 1
ATOM 1375 O O . LEU A 1 188 ? 5.933 -4.133 -7.566 1.00 95.62 188 LEU A O 1
ATOM 1379 N N . MET A 1 189 ? 5.265 -3.743 -5.448 1.00 95.50 189 MET A N 1
ATOM 1380 C CA . MET A 1 189 ? 6.580 -3.432 -4.913 1.00 95.50 189 MET A CA 1
ATOM 1381 C C . MET A 1 189 ? 7.130 -4.660 -4.190 1.00 95.50 189 MET A C 1
ATOM 1383 O O . MET A 1 189 ? 6.558 -5.115 -3.201 1.00 95.50 189 MET A O 1
ATOM 1387 N N . ASN A 1 190 ? 8.232 -5.201 -4.691 1.00 94.56 190 ASN A N 1
ATOM 1388 C CA . ASN A 1 190 ? 8.891 -6.377 -4.149 1.00 94.56 190 ASN A CA 1
ATOM 1389 C C . ASN A 1 190 ? 9.986 -5.949 -3.168 1.00 94.56 190 ASN A C 1
ATOM 1391 O O . ASN A 1 190 ? 10.925 -5.251 -3.552 1.00 94.56 190 ASN A O 1
ATOM 1395 N N . LEU A 1 191 ? 9.876 -6.403 -1.923 1.00 92.44 191 LEU A N 1
ATOM 1396 C CA . LEU A 1 191 ? 10.742 -6.023 -0.813 1.00 92.44 191 LEU A CA 1
ATOM 1397 C C . LEU A 1 191 ? 11.690 -7.176 -0.435 1.00 92.44 191 LEU A C 1
ATOM 1399 O O . LEU A 1 191 ? 11.305 -8.347 -0.528 1.00 92.44 191 LEU A O 1
ATOM 1403 N N . PRO A 1 192 ? 12.920 -6.898 0.021 1.00 89.62 192 PRO A N 1
ATOM 1404 C CA . PRO A 1 192 ? 13.832 -7.914 0.524 1.00 89.62 192 PRO A CA 1
ATOM 1405 C C . PRO A 1 192 ? 13.382 -8.362 1.919 1.00 89.62 192 PRO A C 1
ATOM 1407 O O . PRO A 1 192 ? 13.300 -7.528 2.824 1.00 89.62 192 PRO A O 1
ATOM 1410 N N . PRO A 1 193 ? 13.153 -9.670 2.163 1.00 90.25 193 PRO A N 1
ATOM 1411 C CA . PRO A 1 193 ? 12.724 -10.134 3.482 1.00 90.25 193 PRO A CA 1
ATOM 1412 C C . PRO A 1 193 ? 13.661 -9.685 4.611 1.00 90.25 193 PRO A C 1
ATOM 1414 O O . PRO A 1 193 ? 13.208 -9.202 5.644 1.00 90.25 193 PRO A O 1
ATOM 1417 N N . VAL A 1 194 ? 14.977 -9.774 4.386 1.00 89.56 194 VAL A N 1
ATOM 1418 C CA . VAL A 1 194 ? 16.013 -9.352 5.346 1.00 89.56 194 VAL A CA 1
ATOM 1419 C C . VAL A 1 194 ? 15.968 -7.851 5.642 1.00 89.56 194 VAL A C 1
ATOM 1421 O O . VAL A 1 194 ? 16.226 -7.455 6.781 1.00 89.56 194 VAL A O 1
ATOM 1424 N N . GLY A 1 195 ? 15.625 -7.027 4.647 1.00 90.38 195 GLY A N 1
ATOM 1425 C CA . GLY A 1 195 ? 15.527 -5.576 4.800 1.00 90.38 195 GLY A CA 1
ATOM 1426 C C . GLY A 1 195 ? 14.317 -5.141 5.621 1.00 90.38 195 GLY A C 1
ATOM 1427 O O . GLY A 1 195 ? 14.313 -4.026 6.115 1.00 90.38 195 GLY A O 1
ATOM 1428 N N . LEU A 1 196 ? 13.332 -6.019 5.827 1.00 93.81 196 LEU A N 1
ATOM 1429 C CA . LEU A 1 196 ? 12.165 -5.771 6.678 1.00 93.81 196 LEU A CA 1
ATOM 1430 C C . LEU A 1 196 ? 12.277 -6.385 8.076 1.00 93.81 196 LEU A C 1
ATOM 1432 O O . LEU A 1 196 ? 11.419 -6.138 8.917 1.00 93.81 196 LEU A O 1
ATOM 1436 N N . GLN A 1 197 ? 13.298 -7.195 8.342 1.00 94.44 197 GLN A N 1
ATOM 1437 C CA . GLN A 1 197 ? 13.454 -7.893 9.617 1.00 94.44 197 GLN A CA 1
ATOM 1438 C C . GLN A 1 197 ? 14.422 -7.162 10.537 1.00 94.44 197 GLN A C 1
ATOM 1440 O O . GLN A 1 197 ? 15.570 -6.893 10.169 1.00 94.44 197 GLN A O 1
ATOM 1445 N N . SER A 1 198 ? 13.997 -6.928 11.772 1.00 94.50 198 SER A N 1
ATOM 1446 C CA . SER A 1 198 ? 14.881 -6.495 12.847 1.00 94.50 198 SER A CA 1
ATOM 1447 C C . SER A 1 198 ? 15.870 -7.607 13.195 1.00 94.50 198 SER A C 1
ATOM 1449 O O . SER A 1 198 ? 15.522 -8.793 13.226 1.00 94.50 198 SER A O 1
ATOM 1451 N N . PHE A 1 199 ? 17.115 -7.237 13.504 1.00 93.00 199 PHE A N 1
ATOM 1452 C CA . PHE A 1 199 ? 18.068 -8.194 14.057 1.00 93.00 199 PHE A CA 1
ATOM 1453 C C . PHE A 1 199 ? 17.558 -8.718 15.405 1.00 93.00 199 PHE A C 1
ATOM 1455 O O . PHE A 1 199 ? 17.309 -7.949 16.333 1.00 93.00 199 PHE A O 1
ATOM 1462 N N . SER A 1 200 ? 17.423 -10.036 15.528 1.00 90.12 200 SER A N 1
ATOM 1463 C CA . SER A 1 200 ? 17.030 -10.699 16.773 1.00 90.12 200 SER A CA 1
ATOM 1464 C C . SER A 1 200 ? 17.562 -12.131 16.820 1.00 90.12 200 SER A C 1
ATOM 1466 O O . SER A 1 200 ? 18.088 -12.638 15.832 1.00 90.12 200 SER A O 1
ATOM 1468 N N . ALA A 1 201 ? 17.392 -12.824 17.949 1.00 87.62 201 ALA A N 1
ATOM 1469 C CA . ALA A 1 201 ? 17.724 -14.248 18.035 1.00 87.62 201 ALA A CA 1
ATOM 1470 C C . ALA A 1 201 ? 16.888 -15.112 17.067 1.00 87.62 201 ALA A C 1
ATOM 1472 O O . ALA A 1 201 ? 17.383 -16.119 16.570 1.00 87.62 201 ALA A O 1
ATOM 1473 N N . ALA A 1 202 ? 15.644 -14.706 16.780 1.00 83.19 202 ALA A N 1
ATOM 1474 C CA . ALA A 1 202 ? 14.771 -15.374 15.814 1.00 83.19 202 ALA A CA 1
ATOM 1475 C C . ALA A 1 202 ? 15.100 -14.999 14.354 1.00 83.19 202 ALA A C 1
ATOM 1477 O O . ALA A 1 202 ? 14.879 -15.806 13.455 1.00 83.19 202 ALA A O 1
ATOM 1478 N N . SER A 1 203 ? 15.675 -13.811 14.136 1.00 84.62 203 SER A N 1
ATOM 1479 C CA . SER A 1 203 ? 16.063 -13.278 12.823 1.00 84.62 203 SER A CA 1
ATOM 1480 C C . SER A 1 203 ? 17.501 -12.731 12.853 1.00 84.62 203 SER A C 1
ATOM 1482 O O . SER A 1 203 ? 17.711 -11.518 12.762 1.00 84.62 203 SER A O 1
ATOM 1484 N N . PRO A 1 204 ? 18.532 -13.588 12.982 1.00 86.12 204 PRO A N 1
ATOM 1485 C CA . PRO A 1 204 ? 19.926 -13.140 13.122 1.00 86.12 204 PRO A CA 1
ATOM 1486 C C . PRO A 1 204 ? 20.478 -12.495 11.837 1.00 86.12 204 PRO A C 1
ATOM 1488 O O . PRO A 1 204 ? 21.453 -11.736 11.849 1.00 86.12 204 PRO A O 1
ATOM 1491 N N . SER A 1 205 ? 19.844 -12.768 10.699 1.00 87.06 205 SER A N 1
ATOM 1492 C CA . SER A 1 205 ? 20.127 -12.123 9.420 1.00 87.06 205 SER A CA 1
ATOM 1493 C C . SER A 1 205 ? 19.342 -10.832 9.202 1.00 87.06 205 SER A C 1
ATOM 1495 O O . SER A 1 205 ? 19.557 -10.212 8.172 1.00 87.06 205 SER A O 1
ATOM 1497 N N . GLY A 1 206 ? 18.463 -10.415 10.122 1.00 90.31 206 GLY A N 1
ATOM 1498 C CA . GLY A 1 206 ? 17.694 -9.177 9.986 1.00 90.31 206 GLY A CA 1
ATOM 1499 C C . GLY A 1 206 ? 18.606 -7.956 9.872 1.00 90.31 206 GLY A C 1
ATOM 1500 O O . GLY A 1 206 ? 19.605 -7.851 10.595 1.00 90.31 206 GLY A O 1
ATOM 1501 N N . ARG A 1 207 ? 18.310 -7.069 8.921 1.00 91.69 207 ARG A N 1
ATOM 1502 C CA . ARG A 1 207 ? 19.093 -5.859 8.619 1.00 91.69 207 ARG A CA 1
ATOM 1503 C C . ARG A 1 207 ? 18.199 -4.635 8.416 1.00 91.69 207 ARG A C 1
ATOM 1505 O O . ARG A 1 207 ? 18.591 -3.731 7.687 1.00 91.69 207 ARG A O 1
ATOM 1512 N N . PHE A 1 208 ? 17.017 -4.602 9.036 1.00 94.88 208 PHE A N 1
ATOM 1513 C CA . PHE A 1 208 ? 16.128 -3.450 8.921 1.00 94.88 208 PHE A CA 1
ATOM 1514 C C . PHE A 1 208 ? 16.856 -2.147 9.269 1.00 94.88 208 PHE A C 1
ATOM 1516 O O . PHE A 1 208 ? 17.425 -1.994 10.353 1.00 94.88 208 PHE A O 1
ATOM 1523 N N . ASN A 1 209 ? 16.813 -1.216 8.322 1.00 94.06 209 ASN A N 1
ATOM 1524 C CA . ASN A 1 209 ? 17.312 0.138 8.451 1.00 94.06 209 ASN A CA 1
ATOM 1525 C C . ASN A 1 209 ? 16.222 1.081 7.913 1.00 94.06 209 ASN A C 1
ATOM 1527 O O . ASN A 1 209 ? 15.883 1.007 6.728 1.00 94.06 209 ASN A O 1
ATOM 1531 N N . PRO A 1 210 ? 15.650 1.961 8.753 1.00 91.44 210 PRO A N 1
ATOM 1532 C CA . PRO A 1 210 ? 14.538 2.801 8.337 1.00 91.44 210 PRO A CA 1
ATOM 1533 C C . PRO A 1 210 ? 14.946 3.858 7.304 1.00 91.44 210 PRO A C 1
ATOM 1535 O O . PRO A 1 210 ? 14.113 4.221 6.477 1.00 91.44 210 PRO A O 1
ATOM 1538 N N . GLN A 1 211 ? 16.193 4.345 7.308 1.00 92.25 211 GLN A N 1
ATOM 1539 C CA . GLN A 1 211 ? 16.676 5.304 6.310 1.00 92.25 211 GLN A CA 1
ATOM 1540 C C . GLN A 1 211 ? 16.825 4.651 4.935 1.00 92.25 211 GLN A C 1
ATOM 1542 O O . GLN A 1 211 ? 16.318 5.195 3.953 1.00 92.25 211 GLN A O 1
ATOM 1547 N N . ASP A 1 212 ? 17.455 3.477 4.882 1.00 90.75 212 ASP A N 1
ATOM 1548 C CA . ASP A 1 212 ? 17.638 2.732 3.633 1.00 90.75 212 ASP A CA 1
ATOM 1549 C C . ASP A 1 212 ? 16.271 2.346 3.053 1.00 90.75 212 ASP A C 1
ATOM 1551 O O . ASP A 1 212 ? 15.978 2.648 1.898 1.00 90.75 212 ASP A O 1
ATOM 1555 N N . MET A 1 213 ? 15.374 1.807 3.889 1.00 92.81 213 MET A N 1
ATOM 1556 C CA . MET A 1 213 ? 14.010 1.464 3.478 1.00 92.81 213 MET A CA 1
ATOM 1557 C C . MET A 1 213 ? 13.225 2.703 3.019 1.00 92.81 213 MET A C 1
ATOM 1559 O O . MET A 1 213 ? 12.500 2.637 2.034 1.00 92.81 213 MET A O 1
ATOM 1563 N N . THR A 1 214 ? 13.379 3.865 3.670 1.00 93.81 214 THR A N 1
ATOM 1564 C CA . THR A 1 214 ? 12.709 5.106 3.225 1.00 93.81 214 THR A CA 1
ATOM 1565 C C . THR A 1 214 ? 13.156 5.494 1.820 1.00 93.81 214 THR A C 1
ATOM 1567 O O . THR A 1 214 ? 12.320 5.813 0.972 1.00 93.81 214 THR A O 1
ATOM 1570 N N . PHE A 1 215 ? 14.471 5.477 1.577 1.00 92.00 215 PHE A N 1
ATOM 1571 C CA . PHE A 1 215 ? 15.032 5.820 0.276 1.00 92.00 215 PHE A CA 1
ATOM 1572 C C . PHE A 1 215 ? 14.523 4.866 -0.799 1.00 92.00 215 PHE A C 1
ATOM 1574 O O . PHE A 1 215 ? 14.046 5.326 -1.840 1.00 92.00 215 PHE A O 1
ATOM 1581 N N . VAL A 1 216 ? 14.581 3.557 -0.545 1.00 90.50 216 VAL A N 1
ATOM 1582 C CA . VAL A 1 216 ? 14.220 2.602 -1.585 1.00 90.50 216 VAL A CA 1
ATOM 1583 C C . VAL A 1 216 ? 12.711 2.538 -1.821 1.00 90.50 216 VAL A C 1
ATOM 1585 O O . VAL A 1 216 ? 12.295 2.554 -2.976 1.00 90.50 216 VAL A O 1
ATOM 1588 N N . LEU A 1 217 ? 11.866 2.591 -0.786 1.00 94.19 217 LEU A N 1
ATOM 1589 C CA . LEU A 1 217 ? 10.415 2.706 -0.995 1.00 94.19 217 LEU A CA 1
ATOM 1590 C C . LEU A 1 217 ? 10.080 3.942 -1.844 1.00 94.19 217 LEU A C 1
ATOM 1592 O O . LEU A 1 217 ? 9.292 3.854 -2.783 1.00 94.19 217 LEU A O 1
ATOM 1596 N N . GLY A 1 218 ? 10.724 5.081 -1.567 1.00 94.19 218 GLY A N 1
ATOM 1597 C CA . GLY A 1 218 ? 10.585 6.283 -2.388 1.00 94.19 218 GLY A CA 1
ATOM 1598 C C . GLY A 1 218 ? 11.022 6.062 -3.841 1.00 94.19 218 GLY A C 1
ATOM 1599 O O . GLY A 1 218 ? 10.313 6.470 -4.762 1.00 94.19 218 GLY A O 1
ATOM 1600 N N . HIS A 1 219 ? 12.154 5.385 -4.056 1.00 92.94 219 HIS A N 1
ATOM 1601 C CA . HIS A 1 219 ? 12.675 5.043 -5.382 1.00 92.94 219 HIS A CA 1
ATOM 1602 C C . HIS A 1 219 ? 11.701 4.165 -6.183 1.00 92.94 219 HIS A C 1
ATOM 1604 O O . HIS A 1 219 ? 11.349 4.500 -7.318 1.00 92.94 219 HIS A O 1
ATOM 1610 N N . GLU A 1 220 ? 11.204 3.087 -5.578 1.00 94.62 220 GLU A N 1
ATOM 1611 C CA . GLU A 1 220 ? 10.292 2.148 -6.234 1.00 94.62 220 GLU A CA 1
ATOM 1612 C C . GLU A 1 220 ? 8.906 2.758 -6.486 1.00 94.62 220 GLU A C 1
ATOM 1614 O O . GLU A 1 220 ? 8.274 2.477 -7.508 1.00 94.62 220 GLU A O 1
ATOM 1619 N N . ILE A 1 221 ? 8.439 3.675 -5.629 1.00 95.88 221 ILE A N 1
ATOM 1620 C CA . ILE A 1 221 ? 7.227 4.454 -5.919 1.00 95.88 221 ILE A CA 1
ATOM 1621 C C . ILE A 1 221 ? 7.418 5.293 -7.188 1.00 95.88 221 ILE A C 1
ATOM 1623 O O . ILE A 1 221 ? 6.523 5.322 -8.034 1.00 95.88 221 ILE A O 1
ATOM 1627 N N . GLN A 1 222 ? 8.577 5.928 -7.393 1.00 94.50 222 GLN A N 1
ATOM 1628 C CA . GLN A 1 222 ? 8.829 6.658 -8.642 1.00 94.50 222 GLN A CA 1
ATOM 1629 C C . GLN A 1 222 ? 8.876 5.727 -9.858 1.00 94.50 222 GLN A C 1
ATOM 1631 O O . GLN A 1 222 ? 8.431 6.109 -10.943 1.00 94.50 222 GLN A O 1
ATOM 1636 N N . HIS A 1 223 ? 9.356 4.490 -9.701 1.00 93.31 223 HIS A N 1
ATOM 1637 C CA . HIS A 1 223 ? 9.243 3.483 -10.758 1.00 93.31 223 HIS A CA 1
ATOM 1638 C C . HIS A 1 223 ? 7.789 3.187 -11.132 1.00 93.31 223 HIS A C 1
ATOM 1640 O O . HIS A 1 223 ? 7.524 2.992 -12.318 1.00 93.31 223 HIS A O 1
ATOM 1646 N N . SER A 1 224 ? 6.847 3.253 -10.186 1.00 94.44 224 SER A N 1
ATOM 1647 C CA . SER A 1 224 ? 5.420 3.090 -10.491 1.00 94.44 224 SER A CA 1
ATOM 1648 C C . SER A 1 224 ? 4.869 4.172 -11.424 1.00 94.44 224 SER A C 1
ATOM 1650 O O . SER A 1 224 ? 4.198 3.844 -12.402 1.00 94.44 224 SER A O 1
ATOM 1652 N N . PHE A 1 225 ? 5.231 5.440 -11.203 1.00 94.44 225 PHE A N 1
ATOM 1653 C CA . PHE A 1 225 ? 4.799 6.560 -12.048 1.00 94.44 225 PHE A CA 1
ATOM 1654 C C . PHE A 1 225 ? 5.501 6.583 -13.409 1.00 94.44 225 PHE A C 1
ATOM 1656 O O . PHE A 1 225 ? 4.887 6.911 -14.422 1.00 94.44 225 PHE A O 1
ATOM 1663 N N . ASN A 1 226 ? 6.778 6.202 -13.446 1.00 91.44 226 ASN A N 1
ATOM 1664 C CA . ASN A 1 226 ? 7.596 6.240 -14.661 1.00 91.44 226 ASN A CA 1
ATOM 1665 C C . ASN A 1 226 ? 7.509 4.955 -15.493 1.00 91.44 226 ASN A C 1
ATOM 1667 O O . ASN A 1 226 ? 8.139 4.852 -16.544 1.00 91.44 226 ASN A O 1
ATOM 1671 N N . HIS A 1 227 ? 6.766 3.948 -15.032 1.00 90.75 227 HIS A N 1
ATOM 1672 C CA . HIS A 1 227 ? 6.740 2.642 -15.676 1.00 90.75 227 HIS A CA 1
ATOM 1673 C C . HIS A 1 227 ? 6.312 2.720 -17.142 1.00 90.75 227 HIS A C 1
ATOM 1675 O O . HIS A 1 227 ? 6.998 2.190 -18.015 1.00 90.75 227 HIS A O 1
ATOM 1681 N N . SER A 1 228 ? 5.204 3.410 -17.416 1.00 86.69 228 SER A N 1
ATOM 1682 C CA . SER A 1 228 ? 4.649 3.488 -18.767 1.00 86.69 228 SER A CA 1
ATOM 1683 C C . SER A 1 228 ? 5.563 4.238 -19.731 1.00 86.69 228 SER A C 1
ATOM 1685 O O . SER A 1 228 ? 5.842 3.757 -20.830 1.00 86.69 228 SER A O 1
ATOM 1687 N N . SER A 1 229 ? 6.097 5.388 -19.307 1.00 88.06 229 SER A N 1
ATOM 1688 C CA . SER A 1 229 ? 7.030 6.166 -20.126 1.00 88.06 229 SER A CA 1
ATOM 1689 C C . SER A 1 229 ? 8.303 5.372 -20.416 1.00 88.06 229 SER A C 1
ATOM 1691 O O . SER A 1 229 ? 8.740 5.334 -21.567 1.00 88.06 229 SER A O 1
ATOM 1693 N N . LYS A 1 230 ? 8.845 4.642 -19.429 1.00 88.19 230 LYS A N 1
ATOM 1694 C CA . LYS A 1 230 ? 9.982 3.736 -19.642 1.00 88.19 230 LYS A CA 1
ATOM 1695 C C . LYS A 1 230 ? 9.656 2.590 -20.597 1.00 88.19 230 LYS A C 1
ATOM 1697 O O . LYS A 1 230 ? 10.482 2.276 -21.453 1.00 88.19 230 LYS A O 1
ATOM 1702 N N . GLN A 1 231 ? 8.476 1.973 -20.498 1.00 88.19 231 GLN A N 1
ATOM 1703 C CA . GLN A 1 231 ? 8.059 0.930 -21.442 1.00 88.19 231 GLN A CA 1
ATOM 1704 C C . GLN A 1 231 ? 7.974 1.471 -22.875 1.00 88.19 231 GLN A C 1
ATOM 1706 O O . GLN A 1 231 ? 8.508 0.855 -23.797 1.00 88.19 231 GLN A O 1
ATOM 1711 N N . GLN A 1 232 ? 7.356 2.641 -23.061 1.00 88.25 232 GLN A N 1
ATOM 1712 C CA . GLN A 1 232 ? 7.243 3.289 -24.369 1.00 88.25 232 GLN A CA 1
ATOM 1713 C C . GLN A 1 232 ? 8.618 3.653 -24.938 1.00 88.25 232 GLN A C 1
ATOM 1715 O O . GLN A 1 232 ? 8.906 3.327 -26.089 1.00 88.25 232 GLN A O 1
ATOM 1720 N N . ALA A 1 233 ? 9.492 4.258 -24.130 1.00 89.00 233 ALA A N 1
ATOM 1721 C CA . ALA A 1 233 ? 10.855 4.595 -24.534 1.00 89.00 233 ALA A CA 1
ATOM 1722 C C . ALA A 1 233 ? 11.668 3.348 -24.909 1.00 89.00 233 ALA A C 1
ATOM 1724 O O . ALA A 1 233 ? 12.367 3.351 -25.920 1.00 89.00 233 ALA A O 1
ATOM 1725 N N . THR A 1 234 ? 11.514 2.253 -24.158 1.00 90.50 234 THR A N 1
ATOM 1726 C CA . THR A 1 234 ? 12.162 0.968 -24.460 1.00 90.50 234 THR A CA 1
ATOM 1727 C C . THR A 1 234 ? 11.654 0.383 -25.777 1.00 90.50 234 THR A C 1
ATOM 1729 O O . THR A 1 234 ? 12.451 -0.041 -26.612 1.00 90.50 234 THR A O 1
ATOM 1732 N N . ALA A 1 235 ? 10.338 0.381 -26.006 1.00 91.12 235 ALA A N 1
ATOM 1733 C CA . ALA A 1 235 ? 9.753 -0.122 -27.247 1.00 91.12 235 ALA A CA 1
ATOM 1734 C C . ALA A 1 235 ? 10.202 0.700 -28.466 1.00 91.12 235 ALA A C 1
ATOM 1736 O O . ALA A 1 235 ? 10.551 0.129 -29.502 1.00 91.12 235 ALA A O 1
ATOM 1737 N N . LEU A 1 236 ? 10.245 2.030 -28.331 1.00 92.25 236 LEU A N 1
ATOM 1738 C CA . LEU A 1 236 ? 10.760 2.928 -29.363 1.00 92.25 236 LEU A CA 1
ATOM 1739 C C . LEU A 1 236 ? 12.239 2.665 -29.646 1.00 92.25 236 LEU A C 1
ATOM 1741 O O . LEU A 1 236 ? 12.608 2.518 -30.810 1.00 92.25 236 LEU A O 1
ATOM 1745 N N . PHE A 1 237 ? 13.063 2.543 -28.605 1.00 93.25 237 PHE A N 1
ATOM 1746 C CA . PHE A 1 237 ? 14.483 2.232 -28.743 1.00 93.25 237 PHE A CA 1
ATOM 1747 C C . PHE A 1 237 ? 14.702 0.911 -29.491 1.00 93.25 237 PHE A C 1
ATOM 1749 O O . PHE A 1 237 ? 15.426 0.878 -30.483 1.00 93.25 237 PHE A O 1
ATOM 1756 N N . LEU A 1 238 ? 14.015 -0.166 -29.092 1.00 94.12 238 LEU A N 1
ATOM 1757 C CA . LEU A 1 238 ? 14.124 -1.469 -29.756 1.00 94.12 238 LEU A CA 1
ATOM 1758 C C . LEU A 1 238 ? 13.681 -1.417 -31.226 1.00 94.12 238 LEU A C 1
ATOM 1760 O O . LEU A 1 238 ? 14.333 -2.015 -32.082 1.00 94.12 238 LEU A O 1
ATOM 1764 N N . ALA A 1 239 ? 12.612 -0.680 -31.541 1.00 94.12 239 ALA A N 1
ATOM 1765 C CA . ALA A 1 239 ? 12.158 -0.498 -32.919 1.00 94.12 239 ALA A CA 1
ATOM 1766 C C . ALA A 1 239 ? 13.169 0.291 -33.772 1.00 94.12 239 ALA A C 1
ATOM 1768 O O . ALA A 1 239 ? 13.373 -0.026 -34.946 1.00 94.12 239 ALA A O 1
ATOM 1769 N N . GLN A 1 240 ? 13.819 1.306 -33.196 1.00 92.00 240 GLN A N 1
ATOM 1770 C CA . GLN A 1 240 ? 14.855 2.076 -33.885 1.00 92.00 240 GLN A CA 1
ATOM 1771 C C . GLN A 1 240 ? 16.124 1.242 -34.109 1.00 92.00 240 GLN A C 1
ATOM 1773 O O . GLN A 1 240 ? 16.643 1.225 -35.223 1.00 92.00 240 GLN A O 1
ATOM 1778 N N . VAL A 1 241 ? 16.558 0.471 -33.106 1.00 92.94 241 VAL A N 1
ATOM 1779 C CA . VAL A 1 241 ? 17.675 -0.479 -33.228 1.00 92.94 241 VAL A CA 1
ATOM 1780 C C . VAL A 1 241 ? 17.394 -1.520 -34.319 1.00 92.94 241 VAL A C 1
ATOM 1782 O O . VAL A 1 241 ? 18.248 -1.757 -35.173 1.00 92.94 241 VAL A O 1
ATOM 1785 N N . ASP A 1 242 ? 16.190 -2.101 -34.360 1.00 93.62 242 ASP A N 1
ATOM 1786 C CA . ASP A 1 242 ? 15.798 -3.047 -35.415 1.00 93.62 242 ASP A CA 1
ATOM 1787 C C . ASP A 1 242 ? 15.878 -2.402 -36.808 1.00 93.62 242 ASP A C 1
ATOM 1789 O O . ASP A 1 242 ? 16.463 -2.977 -37.732 1.00 93.62 242 ASP A O 1
ATOM 1793 N N . LYS A 1 243 ? 15.369 -1.175 -36.956 1.00 91.69 243 LYS A N 1
ATOM 1794 C CA . LYS A 1 243 ? 15.449 -0.426 -38.214 1.00 91.69 243 LYS A CA 1
ATOM 1795 C C . LYS A 1 243 ? 16.900 -0.166 -38.630 1.00 91.69 243 LYS A C 1
ATOM 1797 O O . LYS A 1 243 ? 17.242 -0.406 -39.789 1.00 91.69 243 LYS A O 1
ATOM 1802 N N . GLN A 1 244 ? 17.742 0.282 -37.701 1.00 91.19 244 GLN A N 1
ATOM 1803 C CA . GLN A 1 244 ? 19.148 0.599 -37.948 1.00 91.19 244 GLN A CA 1
ATOM 1804 C C . GLN A 1 244 ? 19.957 -0.647 -38.337 1.00 91.19 244 GLN A C 1
ATOM 1806 O O . GLN A 1 244 ? 20.777 -0.601 -39.258 1.00 91.19 244 GLN A O 1
ATOM 1811 N N . SER A 1 245 ? 19.651 -1.796 -37.727 1.00 90.50 245 SER A N 1
ATOM 1812 C CA . SER A 1 245 ? 20.276 -3.086 -38.053 1.00 90.50 245 SER A CA 1
ATOM 1813 C C . SER A 1 245 ? 19.992 -3.568 -39.484 1.00 90.50 245 SER A C 1
ATOM 1815 O O . SER A 1 245 ? 20.750 -4.359 -40.041 1.00 90.50 245 SER A O 1
ATOM 1817 N N . LYS A 1 246 ? 18.915 -3.075 -40.112 1.00 92.69 246 LYS A N 1
ATOM 1818 C CA . LYS A 1 246 ? 18.481 -3.462 -41.466 1.00 92.69 246 LYS A CA 1
ATOM 1819 C C . LYS A 1 246 ? 18.954 -2.502 -42.560 1.00 92.69 246 LYS A C 1
ATOM 1821 O O . LYS A 1 246 ? 18.682 -2.747 -43.740 1.00 92.69 246 LYS A O 1
ATOM 1826 N N . ILE A 1 247 ? 19.640 -1.411 -42.210 1.00 90.75 247 ILE A N 1
ATOM 1827 C CA . ILE A 1 247 ? 20.182 -0.470 -43.198 1.00 90.75 247 ILE A CA 1
ATOM 1828 C C . ILE A 1 247 ? 21.274 -1.155 -44.024 1.00 90.75 247 ILE A C 1
ATOM 1830 O O . ILE A 1 247 ? 22.170 -1.808 -43.495 1.00 90.75 247 ILE A O 1
ATOM 1834 N N . ARG A 1 248 ? 21.210 -0.988 -45.351 1.00 83.25 248 ARG A N 1
ATOM 1835 C CA . ARG A 1 248 ? 22.252 -1.469 -46.265 1.00 83.25 248 ARG A CA 1
ATOM 1836 C C . ARG A 1 248 ? 23.469 -0.553 -46.172 1.00 83.25 248 ARG A C 1
ATOM 1838 O O . ARG A 1 248 ? 23.471 0.530 -46.747 1.00 83.25 248 ARG A O 1
ATOM 1845 N N . GLY A 1 249 ? 24.500 -1.007 -45.477 1.00 82.56 249 GLY A N 1
ATOM 1846 C CA . GLY A 1 249 ? 25.771 -0.305 -45.354 1.00 82.56 249 GLY A CA 1
ATOM 1847 C C . GLY A 1 249 ? 26.770 -1.117 -44.530 1.00 82.56 249 GLY A C 1
ATOM 1848 O O . GLY A 1 249 ? 26.373 -2.063 -43.856 1.00 82.56 249 GLY A O 1
ATOM 1849 N N . PRO A 1 250 ? 28.069 -0.785 -44.590 1.00 82.38 250 PRO A N 1
ATOM 1850 C CA . PRO A 1 250 ? 29.095 -1.492 -43.824 1.00 82.38 250 PRO A CA 1
ATOM 1851 C C . PRO A 1 250 ? 29.110 -1.126 -42.329 1.00 82.38 250 PRO A C 1
ATOM 1853 O O . PRO A 1 250 ? 29.815 -1.775 -41.563 1.00 82.38 250 PRO A O 1
ATOM 1856 N N . VAL A 1 251 ? 28.378 -0.084 -41.913 1.00 85.50 251 VAL A N 1
ATOM 1857 C CA . VAL A 1 251 ? 28.364 0.438 -40.538 1.00 85.50 251 VAL A CA 1
ATOM 1858 C C . VAL A 1 251 ? 26.922 0.631 -40.073 1.00 85.50 251 VAL A C 1
AT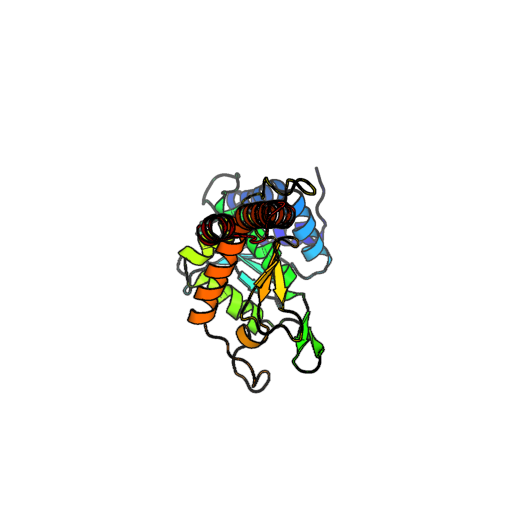OM 1860 O O . VAL A 1 251 ? 26.133 1.267 -40.770 1.00 85.50 251 VAL A O 1
ATOM 1863 N N . HIS A 1 252 ? 26.613 0.123 -38.880 1.00 88.06 252 HIS A N 1
ATOM 1864 C CA . HIS A 1 252 ? 25.378 0.404 -38.149 1.00 88.06 252 HIS A CA 1
ATOM 1865 C C . HIS A 1 252 ? 25.712 1.334 -36.979 1.00 88.06 252 HIS A C 1
ATOM 1867 O O . HIS A 1 252 ? 26.323 0.903 -36.002 1.00 88.06 252 HIS A O 1
ATOM 1873 N N . ASP A 1 253 ? 25.363 2.613 -37.105 1.00 90.00 253 ASP A N 1
ATOM 1874 C CA . ASP A 1 253 ? 25.568 3.615 -36.054 1.00 90.00 253 ASP A CA 1
ATOM 1875 C C . ASP A 1 253 ? 24.307 3.738 -35.193 1.00 90.00 253 ASP A C 1
ATOM 1877 O O . ASP A 1 253 ? 23.262 4.090 -35.723 1.00 90.00 253 ASP A O 1
ATOM 1881 N N . TYR A 1 254 ? 24.403 3.425 -33.901 1.00 91.69 254 TYR A N 1
ATOM 1882 C CA . TYR A 1 254 ? 23.281 3.464 -32.951 1.00 91.69 254 TYR A CA 1
ATOM 1883 C C . TYR A 1 254 ? 23.325 4.692 -32.023 1.00 91.69 254 TYR A C 1
ATOM 1885 O O . TYR A 1 254 ? 22.681 4.713 -30.971 1.00 91.69 254 TYR A O 1
ATOM 1893 N N . THR A 1 255 ? 24.171 5.680 -32.333 1.00 91.81 255 THR A N 1
ATOM 1894 C CA . THR A 1 255 ? 24.460 6.803 -31.430 1.00 91.81 255 THR A CA 1
ATOM 1895 C C . THR A 1 255 ? 23.216 7.632 -31.123 1.00 91.81 255 THR A C 1
ATOM 1897 O O . THR A 1 255 ? 23.017 8.032 -29.974 1.00 91.81 255 THR A O 1
ATOM 1900 N N . ASP A 1 256 ? 22.373 7.892 -32.122 1.00 89.50 256 ASP A N 1
ATOM 1901 C CA . ASP A 1 256 ? 21.186 8.728 -31.943 1.00 89.50 256 ASP A CA 1
ATOM 1902 C C . ASP A 1 256 ? 20.076 7.980 -31.191 1.00 89.50 256 ASP A C 1
ATOM 1904 O O . ASP A 1 256 ? 19.444 8.558 -30.306 1.00 89.50 256 ASP A O 1
ATOM 1908 N N . GLU A 1 257 ? 19.905 6.682 -31.454 1.00 90.88 257 GLU A N 1
ATOM 1909 C CA . GLU A 1 257 ? 18.985 5.798 -30.733 1.00 90.88 257 GLU A CA 1
ATOM 1910 C C . GLU A 1 257 ? 19.357 5.700 -29.249 1.00 90.88 257 GLU A C 1
ATOM 1912 O O . GLU A 1 257 ? 18.505 5.860 -28.372 1.00 90.88 257 GLU A O 1
ATOM 1917 N N . LEU A 1 258 ? 20.645 5.493 -28.951 1.00 90.12 258 LEU A N 1
ATOM 1918 C CA . LEU A 1 258 ? 21.151 5.453 -27.577 1.00 90.12 258 LEU A CA 1
ATOM 1919 C C . LEU A 1 258 ? 21.006 6.808 -26.879 1.00 90.12 258 LEU A C 1
ATOM 1921 O O . LEU A 1 258 ? 20.584 6.856 -25.723 1.00 90.12 258 LEU A O 1
ATOM 1925 N N . ARG A 1 259 ? 21.323 7.915 -27.567 1.00 88.81 259 ARG A N 1
ATOM 1926 C CA . ARG A 1 259 ? 21.170 9.267 -27.010 1.00 88.81 259 ARG A CA 1
ATOM 1927 C C . ARG A 1 259 ? 19.718 9.541 -26.630 1.00 88.81 259 ARG A C 1
ATOM 1929 O O . ARG A 1 259 ? 19.482 10.070 -25.548 1.00 88.81 259 ARG A O 1
ATOM 1936 N N . ALA A 1 260 ? 18.771 9.180 -27.495 1.00 86.00 260 ALA A N 1
ATOM 1937 C CA . ALA A 1 260 ? 17.350 9.368 -27.233 1.00 86.00 260 ALA A CA 1
ATOM 1938 C C . ALA A 1 260 ? 16.866 8.523 -26.045 1.00 86.00 260 ALA A C 1
ATOM 1940 O O . ALA A 1 260 ? 16.091 9.017 -25.233 1.00 86.00 260 ALA A O 1
ATOM 1941 N N . TYR A 1 261 ? 17.343 7.280 -25.909 1.00 87.12 261 TYR A N 1
ATOM 1942 C CA . TYR A 1 261 ? 16.922 6.381 -24.831 1.00 87.12 261 TYR A CA 1
ATOM 1943 C C . TYR A 1 261 ? 17.448 6.790 -23.446 1.00 87.12 261 TYR A C 1
ATOM 1945 O O . TYR A 1 261 ? 16.709 6.726 -22.472 1.00 87.12 261 TYR A O 1
ATOM 1953 N N . ILE A 1 262 ? 18.704 7.240 -23.342 1.00 84.62 262 ILE A N 1
ATOM 1954 C CA . ILE A 1 262 ? 19.341 7.580 -22.049 1.00 84.62 262 ILE A CA 1
ATOM 1955 C C . ILE A 1 262 ? 18.764 8.867 -21.425 1.00 84.62 262 ILE A C 1
ATOM 1957 O O . ILE A 1 262 ? 18.943 9.118 -20.236 1.00 84.62 262 ILE A O 1
ATOM 1961 N N . GLN A 1 263 ? 18.091 9.702 -22.218 1.00 75.44 263 GLN A N 1
ATOM 1962 C CA . GLN A 1 263 ? 17.514 10.972 -21.765 1.00 75.44 263 GLN A CA 1
ATOM 1963 C C . GLN A 1 263 ? 16.108 10.839 -21.152 1.00 75.44 263 GLN A C 1
ATOM 1965 O O . GLN A 1 263 ? 15.544 11.856 -20.745 1.00 75.44 263 GLN A O 1
ATOM 1970 N N . VAL A 1 264 ? 15.552 9.621 -21.095 1.00 60.19 264 VAL A N 1
ATOM 1971 C CA . VAL A 1 264 ? 14.215 9.305 -20.554 1.00 60.19 264 VAL A CA 1
ATOM 1972 C C . VAL A 1 264 ? 14.326 8.573 -19.220 1.00 60.19 264 VAL A C 1
ATOM 1974 O O . VAL A 1 264 ? 13.535 8.903 -18.310 1.00 60.19 264 VAL A O 1
#